Protein 4RS9 (pdb70)

GO terms:
  GO:0005634 nucleus (C, IDA)
  GO:0045893 positive regulation of DNA-templated transcription (P, IDA)
  GO:0010374 stomatal complex development (P, IGI)
  GO:0006355 regulation of DNA-templated transcription (P, TAS)
  GO:0009718 anthocyanin-containing compound biosynthetic process (P, IMP)
  GO:0009753 response to jasmonic acid (P, IMP)
  GO:0106167 extracellular ATP signaling (P, IMP)
  GO:0006952 defense response (P, IMP)
  GO:0005515 protein binding (F, IPI)
  GO:0043425 bHLH transcription factor binding (F, IPI)

Secondary structure (DSSP, 8-state):
----GGGHHHHHHHHHHH-SS---EEEEEEEEEEEETTTTEEEEEEEEEEEEE----HHHHHHHHHHHHHHHH-----HHHHHHHHHTT-EEETTSHHHHHHHHTT-EEEEESHHHHHTS--HHHHHHHHTT--EEEEEEETTEEEEEEESS-----HHHHHHHHHHS---/-HHHHHHHHHHHHHHHHT-

Solvent-accessible surface area: 9968 Å² total; per-residue (Å²): 174,114,60,91,150,119,47,14,39,122,24,0,86,38,0,2,92,66,14,80,44,39,0,7,1,0,0,8,0,68,46,49,105,71,126,52,103,103,90,41,73,91,57,28,43,0,4,1,15,7,7,13,30,66,6,183,126,98,72,69,33,103,96,5,53,146,37,11,139,90,43,62,95,185,159,103,2,53,64,23,18,28,1,3,18,41,0,7,103,41,74,23,74,39,22,91,19,1,0,0,63,0,39,101,80,94,109,66,30,42,24,40,14,41,56,37,1,87,67,35,83,12,160,5,0,25,53,0,52,130,41,39,1,91,0,0,0,0,5,13,10,57,52,0,0,0,0,0,0,0,44,79,94,13,88,94,32,95,99,2,45,115,52,2,86,80,30,9,16,75,173,116,42,62,96,21,80,119,46,4,35,48,92,19,15,115,102,66,145,185

Organism: Arabidopsis thaliana (NCBI:txid3702)

Nearest PDB structures (foldseek):
  5t0q-assembly1_A  TM=1.001E+00  e=3.168E-35  Arabidopsis thaliana
  4yz6-assembly1_A  TM=1.003E+00  e=9.973E-35  Arabidopsis thaliana
  7fdm-assembly1_A  TM=9.293E-01  e=8.514E-31  Arabidopsis thaliana
  7fdm-assembly2_B  TM=9.300E-01  e=3.411E-30  Arabidopsis thaliana
  4rru-assembly1_A  TM=9.321E-01  e=1.275E-28  Arabidopsis thaliana

Sequence (190 aa):
PQFNEDTLQQRLQALIESAGENWTYAIFWQISHDFDSSTGDNTVILGWGDGYYKGENTAEQEHRKRVIRELNSLEEVTDTEWFFLVSMTQSFVNGVGLPGESFLNSRVIWLSGSGALTGSGCERAGQGQIYGLKTMVCIATQNGVVELGSSEVISQSSDLMHKVNNLFNFNSVPQARKASLARFLEKRKE

B-factor: mean 50.08, std 16.25, range [28.5, 108.6]

Radius of gyration: 16.4 Å; Cα contacts (8 Å, |Δi|>4): 330; chains: 2; bounding box: 37×42×47 Å

InterPro domains:
  IPR011598 Myc-type, basic helix-loop-helix (bHLH) domain [PF00010] (415-461)
  IPR011598 Myc-type, basic helix-loop-helix (bHLH) domain [PS50888] (411-460)
  IPR011598 Myc-type, basic helix-loop-helix (bHLH) domain [SM00353] (417-466)
  IPR025610 Transcription factor MYC/MYB N-terminal [PF14215] (52-235)
  IPR036638 Helix-loop-helix DNA-binding domain superfamily [G3DSA:4.10.280.10] (403-489)
  IPR036638 Helix-loop-helix DNA-binding domain superfamily [SSF47459] (414-480)
  IPR045084 Transcription factor AIB/MYC-like [PTHR11514] (22-587)
  IPR054502 Plant bHLH transcription factor, ACT-like domain [PF22754] (513-584)

Foldseek 3Di:
DADDLVCQVVLQCCLQVVDPDNWFKKFWWFWDWDQDPVVRDTWIKTAGSDMGGDHPPPVVQVVVPVVVVVVVVCHGQALVNVLVVVRRGDMGTACAADQNVCANVQDKDKQFALCSLVVVPHVNSVSLVVSQWGIWIWGHAPGGIMIITDSHGDDDDVVSVVSVVVRGHHD/DVVVVVVVVVVVVVVVVVD

Structure (mmCIF, N/CA/C/O backbone):
data_4RS9
#
_entry.id   4RS9
#
_cell.length_a   85.745
_cell.length_b   85.745
_cell.length_c   59.983
_cell.angle_alpha   90.00
_cell.angle_beta   90.00
_cell.angle_gamma   120.00
#
_symmetry.space_group_name_H-M   'P 32 2 1'
#
loop_
_entity.id
_entity.type
_entity.pdbx_description
1 polymer 'Transcription factor MYC3'
2 polymer 'Protein TIFY 7'
3 water water
#
loop_
_atom_site.group_PDB
_atom_site.id
_atom_site.type_symbol
_atom_site.label_atom_id
_atom_site.label_alt_id
_atom_site.label_comp_id
_atom_site.label_asym_id
_atom_site.label_entity_id
_atom_site.label_seq_id
_atom_site.pdbx_PDB_ins_code
_atom_site.Cartn_x
_atom_site.Cartn_y
_atom_site.Cartn_z
_atom_site.occupancy
_atom_site.B_iso_or_equiv
_atom_site.auth_seq_id
_atom_site.auth_comp_id
_atom_site.auth_asym_id
_atom_site.auth_atom_id
_atom_site.pdbx_PDB_model_num
ATOM 1 N N . PRO A 1 2 ? 45.439 6.771 8.914 1.00 81.69 45 PRO A N 1
ATOM 2 C CA . PRO A 1 2 ? 44.204 6.723 9.683 1.00 81.39 45 PRO A CA 1
ATOM 3 C C . PRO A 1 2 ? 43.910 8.021 10.443 1.00 80.14 45 PRO A C 1
ATOM 4 O O . PRO A 1 2 ? 43.614 7.993 11.641 1.00 85.40 45 PRO A O 1
ATOM 8 N N . GLN A 1 3 ? 44.018 9.142 9.735 1.00 74.62 46 GLN A N 1
ATOM 9 C CA . GLN A 1 3 ? 43.495 10.434 10.172 1.00 71.35 46 GLN A CA 1
ATOM 10 C C . GLN A 1 3 ? 43.450 11.336 8.955 1.00 68.42 46 GLN A C 1
ATOM 11 O O . GLN A 1 3 ? 44.431 11.999 8.604 1.00 68.18 46 GLN A O 1
ATOM 17 N N . PHE A 1 4 ? 42.294 11.338 8.311 1.00 62.12 47 PHE A N 1
ATOM 18 C CA . PHE A 1 4 ? 42.131 12.001 7.034 1.00 57.31 47 PHE A CA 1
ATOM 19 C C . PHE A 1 4 ? 41.875 13.482 7.193 1.00 58.84 47 PHE A C 1
ATOM 20 O O . PHE A 1 4 ? 41.250 13.919 8.164 1.00 57.05 47 PHE A O 1
ATOM 28 N N . ASN A 1 5 ? 42.376 14.241 6.223 1.00 57.52 48 ASN A N 1
ATOM 29 C CA . ASN A 1 5 ? 42.173 15.674 6.165 1.00 57.86 48 ASN A CA 1
ATOM 30 C C . ASN A 1 5 ? 41.356 16.018 4.934 1.00 54.00 48 ASN A C 1
ATOM 31 O O . ASN A 1 5 ? 41.054 15.145 4.119 1.00 50.57 48 ASN A O 1
ATOM 36 N N . GLU A 1 6 ? 41.007 17.293 4.806 1.00 53.79 49 GLU A N 1
ATOM 37 C CA . GLU A 1 6 ? 40.228 17.800 3.681 1.00 54.95 49 GLU A CA 1
ATOM 38 C C . GLU A 1 6 ? 40.834 17.451 2.319 1.00 55.57 49 GLU A C 1
ATOM 39 O O . GLU A 1 6 ? 40.110 17.260 1.335 1.00 49.54 49 GLU A O 1
ATOM 45 N N . ASP A 1 7 ? 42.160 17.364 2.261 1.00 54.95 50 ASP A N 1
ATOM 46 C CA . ASP A 1 7 ? 42.806 17.202 0.969 1.00 54.32 50 ASP A CA 1
ATOM 47 C C . ASP 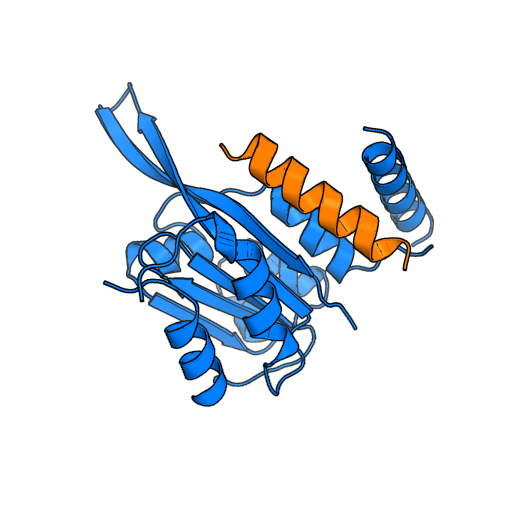A 1 7 ? 42.504 15.890 0.264 1.00 50.64 50 ASP A C 1
ATOM 48 O O . ASP A 1 7 ? 42.638 15.824 -0.942 1.00 50.54 50 ASP A O 1
ATOM 53 N N . THR A 1 8 ? 42.082 14.858 0.991 1.00 47.56 51 THR A N 1
ATOM 54 C CA . THR A 1 8 ? 41.712 13.594 0.338 1.00 46.38 51 THR A CA 1
ATOM 55 C C . THR A 1 8 ? 40.198 13.349 0.286 1.00 45.67 51 THR A C 1
ATOM 56 O O . THR A 1 8 ? 39.753 12.289 -0.171 1.00 41.68 51 THR A O 1
ATOM 60 N N . LEU A 1 9 ? 39.421 14.323 0.754 1.00 44.66 52 LEU A N 1
ATOM 61 C CA . LEU A 1 9 ? 37.968 14.153 0.878 1.00 44.08 52 LEU A CA 1
ATOM 62 C C . LEU A 1 9 ? 37.302 13.763 -0.439 1.00 44.66 52 LEU A C 1
ATOM 63 O O . LEU A 1 9 ? 36.494 12.833 -0.468 1.00 43.99 52 LEU A O 1
ATOM 68 N N . GLN A 1 10 ? 37.645 14.458 -1.524 1.00 42.89 53 GLN A N 1
ATOM 69 C CA . GLN A 1 10 ? 37.061 14.149 -2.833 1.00 43.95 53 GLN A CA 1
ATOM 70 C C . GLN A 1 10 ? 37.414 12.746 -3.310 1.00 44.17 53 GLN A C 1
ATOM 71 O O . GLN A 1 10 ? 36.571 12.038 -3.875 1.00 44.48 53 GLN A O 1
ATOM 77 N N . GLN A 1 11 ? 38.669 12.359 -3.092 1.00 44.38 54 GLN A N 1
ATOM 78 C CA . GLN A 1 11 ? 39.145 11.021 -3.439 1.00 42.63 54 GLN A CA 1
ATOM 79 C C . GLN A 1 11 ? 38.426 9.951 -2.613 1.00 41.36 54 GLN A 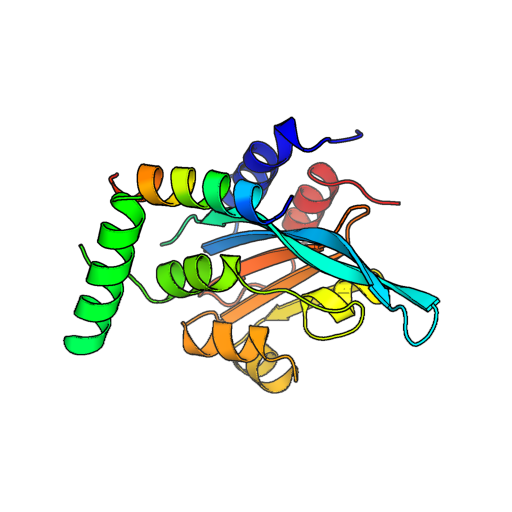C 1
ATOM 80 O O . GLN A 1 11 ? 38.157 8.855 -3.101 1.00 39.47 54 GLN A O 1
ATOM 86 N N . ARG A 1 12 ? 38.135 10.268 -1.356 1.00 39.21 55 ARG A N 1
ATOM 87 C CA . ARG A 1 12 ? 37.500 9.291 -0.469 1.00 41.03 55 ARG A CA 1
ATOM 88 C C . ARG A 1 12 ? 36.022 9.095 -0.824 1.00 40.03 55 ARG A C 1
ATOM 89 O O . ARG A 1 12 ? 35.525 7.974 -0.797 1.00 41.52 55 ARG A O 1
ATOM 97 N N . LEU A 1 13 ? 35.344 10.180 -1.192 1.00 39.48 56 LEU A N 1
ATOM 98 C CA . LEU A 1 13 ? 33.962 10.095 -1.672 1.00 39.07 56 LEU A CA 1
ATOM 99 C C . LEU A 1 13 ? 33.879 9.303 -2.976 1.00 42.10 56 LEU A C 1
ATOM 100 O O . LEU A 1 13 ? 32.988 8.457 -3.143 1.00 40.91 56 LEU A O 1
ATOM 105 N N . GLN A 1 14 ? 34.818 9.562 -3.888 1.00 42.50 57 GLN A N 1
ATOM 106 C CA . GLN A 1 14 ? 34.882 8.811 -5.141 1.00 45.67 57 GLN A CA 1
ATOM 107 C C . GLN A 1 14 ? 35.124 7.322 -4.880 1.00 44.04 57 GLN A C 1
ATOM 108 O O . GLN A 1 14 ? 34.465 6.471 -5.475 1.00 45.85 57 GLN A O 1
ATOM 114 N N . ALA A 1 15 ? 36.074 7.014 -3.998 1.00 42.88 58 ALA A N 1
ATOM 115 C CA . ALA A 1 15 ? 36.371 5.624 -3.660 1.00 41.53 58 ALA A CA 1
ATOM 116 C C . ALA A 1 15 ? 35.138 4.921 -3.100 1.00 43.61 58 ALA A C 1
ATOM 117 O O . ALA A 1 15 ? 34.845 3.784 -3.483 1.00 43.75 58 ALA A O 1
ATOM 119 N N . LEU A 1 16 ? 34.419 5.609 -2.211 1.00 41.39 59 LEU A N 1
ATOM 120 C CA . LEU A 1 16 ? 33.255 5.025 -1.538 1.00 42.77 59 LEU A CA 1
ATOM 121 C C . LEU A 1 16 ? 32.248 4.462 -2.535 1.00 44.16 59 LEU A C 1
ATOM 122 O O . LEU A 1 16 ? 31.830 3.321 -2.407 1.00 47.25 59 LEU A O 1
ATOM 127 N N . ILE A 1 17 ? 31.873 5.234 -3.545 1.00 45.90 60 ILE A N 1
ATOM 128 C CA . ILE A 1 17 ? 30.851 4.727 -4.452 1.00 48.97 60 ILE A CA 1
ATOM 129 C C . ILE A 1 17 ? 31.339 4.159 -5.790 1.00 48.03 60 ILE A C 1
ATOM 130 O O . ILE A 1 17 ? 30.568 3.527 -6.494 1.00 45.90 60 ILE A O 1
ATOM 135 N N . GLU A 1 18 ? 32.590 4.396 -6.162 1.00 50.91 61 GLU A N 1
ATOM 136 C CA . GLU A 1 18 ? 33.111 3.689 -7.333 1.00 55.47 61 GLU A CA 1
ATOM 137 C C . GLU A 1 18 ? 33.395 2.239 -6.958 1.00 57.06 61 GLU A C 1
ATOM 138 O O . GLU A 1 18 ? 33.144 1.325 -7.743 1.00 58.81 61 GLU A O 1
ATOM 144 N N . SER A 1 19 ? 33.889 2.032 -5.741 1.00 57.93 62 SER A N 1
ATOM 145 C CA . SER A 1 19 ? 34.240 0.693 -5.283 1.00 59.71 62 SER A CA 1
ATOM 146 C C . SER A 1 19 ? 33.052 -0.088 -4.716 1.00 61.62 62 SER A C 1
ATOM 147 O O . SER A 1 19 ? 33.114 -1.314 -4.617 1.00 61.09 62 SER A O 1
ATOM 150 N N . ALA A 1 20 ? 31.987 0.616 -4.330 1.00 60.15 63 ALA A N 1
ATOM 151 C CA . ALA A 1 20 ? 30.807 -0.034 -3.726 1.00 60.65 63 ALA A CA 1
ATOM 152 C C . ALA A 1 20 ? 30.167 -1.053 -4.669 1.00 60.27 63 ALA A C 1
ATOM 153 O O . ALA A 1 20 ? 30.092 -0.825 -5.875 1.00 62.94 63 ALA A O 1
ATOM 155 N N . GLY A 1 21 ? 29.704 -2.171 -4.114 1.00 58.19 64 GLY A N 1
ATOM 156 C CA . GLY A 1 21 ? 29.101 -3.239 -4.915 1.00 58.00 64 GLY A CA 1
ATOM 157 C C . GLY A 1 21 ? 27.685 -2.944 -5.385 1.00 57.96 64 GLY A C 1
ATOM 158 O O . GLY A 1 21 ? 27.141 -3.657 -6.231 1.00 59.78 64 GLY A O 1
ATOM 159 N N . GLU A 1 22 ? 27.095 -1.886 -4.840 1.00 52.30 65 GLU A N 1
ATOM 160 C CA . GLU A 1 22 ? 25.704 -1.549 -5.106 1.00 49.33 65 GLU A CA 1
ATOM 161 C C . GLU A 1 22 ? 25.654 -0.292 -5.969 1.00 46.30 65 GLU A C 1
ATOM 162 O O . GLU A 1 22 ? 26.641 0.430 -6.061 1.00 45.88 65 GLU A O 1
ATOM 168 N N . ASN A 1 23 ? 24.514 -0.033 -6.603 1.00 43.13 66 ASN A N 1
ATOM 169 C CA . ASN A 1 23 ? 24.383 1.120 -7.488 1.00 42.97 66 ASN A CA 1
ATOM 170 C C . ASN A 1 23 ? 23.996 2.419 -6.763 1.00 41.60 66 ASN A C 1
ATOM 171 O O . ASN A 1 23 ? 22.845 2.848 -6.810 1.00 39.71 66 ASN A O 1
ATOM 176 N N . TRP A 1 24 ? 24.965 3.048 -6.107 1.00 40.23 67 TRP A N 1
ATOM 177 C CA . TRP A 1 24 ? 24.725 4.330 -5.451 1.00 38.98 67 TRP A CA 1
ATOM 178 C C . TRP A 1 24 ? 24.825 5.469 -6.464 1.00 39.98 67 TRP A C 1
ATOM 179 O O . TRP A 1 24 ? 25.722 5.494 -7.301 1.00 40.96 67 TRP A O 1
ATOM 190 N N . THR A 1 25 ? 23.906 6.419 -6.375 1.00 40.08 68 THR A N 1
ATOM 191 C CA . THR A 1 25 ? 23.858 7.520 -7.328 1.00 41.59 68 THR A CA 1
ATOM 192 C C . THR A 1 25 ? 24.868 8.616 -7.013 1.00 40.76 68 THR A C 1
ATOM 193 O O . THR A 1 25 ? 25.494 9.175 -7.916 1.00 42.04 68 THR A O 1
ATOM 197 N N . TYR A 1 26 ? 25.016 8.936 -5.732 1.00 38.85 69 TYR A N 1
ATOM 198 C CA . TYR A 1 26 ? 25.913 10.010 -5.299 1.00 37.06 69 TYR A CA 1
ATOM 199 C C . TYR A 1 26 ? 26.321 9.787 -3.851 1.00 36.43 69 TYR A C 1
ATOM 200 O O . TYR A 1 26 ? 25.697 9.010 -3.129 1.00 34.23 69 TYR A O 1
ATOM 209 N N . ALA A 1 27 ? 27.364 10.490 -3.430 1.00 36.79 70 ALA A N 1
ATOM 210 C CA . ALA A 1 27 ? 27.712 10.601 -2.027 1.00 35.12 70 ALA A CA 1
ATOM 211 C C . ALA A 1 27 ? 27.912 12.076 -1.683 1.00 36.46 70 ALA A C 1
ATOM 212 O O . ALA A 1 27 ? 28.452 12.837 -2.485 1.00 38.27 70 ALA A O 1
ATOM 214 N N . ILE A 1 28 ? 27.483 12.481 -0.494 1.00 35.79 71 ILE A N 1
ATOM 215 C CA . ILE A 1 28 ? 27.707 13.852 -0.024 1.00 34.60 71 ILE A CA 1
ATOM 216 C C . ILE A 1 28 ? 28.386 13.820 1.344 1.00 35.33 71 ILE A C 1
ATOM 217 O O . ILE A 1 28 ? 28.091 12.957 2.172 1.00 35.40 71 ILE A O 1
ATOM 222 N N . PHE A 1 29 ? 29.314 14.742 1.580 1.00 35.51 72 PHE A N 1
ATOM 223 C CA . PHE A 1 29 ? 29.811 14.954 2.931 1.00 35.70 72 PHE A CA 1
ATOM 224 C C . PHE A 1 29 ? 29.342 16.303 3.456 1.00 36.26 72 PHE A C 1
ATOM 225 O O . PHE A 1 29 ? 29.672 17.343 2.887 1.00 36.90 72 PHE A O 1
ATOM 233 N N . TRP A 1 30 ? 28.557 16.269 4.531 1.00 36.05 73 TRP A N 1
ATOM 234 C CA . TRP A 1 30 ? 28.123 17.470 5.236 1.00 35.33 73 TRP A CA 1
ATOM 235 C C . TRP A 1 30 ? 29.150 17.825 6.307 1.00 35.90 73 TRP A C 1
ATOM 236 O O . TRP A 1 30 ? 29.398 17.025 7.197 1.00 34.34 73 TRP A O 1
ATOM 247 N N . GLN A 1 31 ? 29.758 19.012 6.215 1.00 38.33 74 GLN A N 1
ATOM 248 C CA . GLN A 1 31 ? 30.795 19.426 7.175 1.00 42.28 74 GLN A CA 1
ATOM 249 C C . GLN A 1 31 ? 30.211 20.262 8.315 1.00 40.94 74 GLN A C 1
ATOM 250 O O . GLN A 1 31 ? 29.266 21.014 8.112 1.00 39.26 74 GLN A O 1
ATOM 256 N N . ILE A 1 32 ? 30.773 20.127 9.510 1.00 44.94 75 ILE A N 1
ATOM 257 C CA . ILE A 1 32 ? 30.312 20.912 10.650 1.00 48.74 75 ILE A CA 1
ATOM 258 C C . ILE A 1 32 ? 30.854 22.328 10.589 1.00 48.51 75 ILE A C 1
ATOM 259 O O . ILE A 1 32 ? 32.018 22.552 10.272 1.00 51.08 75 ILE A O 1
ATOM 264 N N . SER A 1 33 ? 29.973 23.277 10.850 1.00 47.88 76 SER A N 1
ATOM 265 C CA . SER A 1 33 ? 30.342 24.666 11.005 1.00 50.18 76 SER A CA 1
ATOM 266 C C . SER A 1 33 ? 29.677 25.092 12.298 1.00 49.03 76 SER A C 1
ATOM 267 O O . SER A 1 33 ? 28.986 24.291 12.931 1.00 47.20 76 SER A O 1
ATOM 270 N N . HIS A 1 34 ? 29.894 26.333 12.717 1.00 51.08 77 HIS A N 1
ATOM 271 C CA . HIS A 1 34 ? 29.244 26.821 13.926 1.00 50.70 77 HIS A CA 1
ATOM 272 C C . HIS A 1 34 ? 28.540 28.139 13.664 1.00 54.10 77 HIS A C 1
ATOM 273 O O . HIS A 1 34 ? 28.934 28.907 12.782 1.00 55.72 77 HIS A O 1
ATOM 280 N N . ASP A 1 35 ? 27.476 28.376 14.419 1.00 54.19 78 ASP A N 1
ATOM 281 C CA . ASP A 1 35 ? 26.757 29.631 14.356 1.00 57.43 78 ASP A CA 1
ATOM 282 C C . ASP A 1 35 ? 26.499 30.095 15.771 1.00 56.17 78 ASP A C 1
ATOM 283 O O . ASP A 1 35 ? 25.593 29.598 16.440 1.00 54.53 78 ASP A O 1
ATOM 288 N N . PHE A 1 36 ? 27.311 31.042 16.223 1.00 55.08 79 PHE A N 1
ATOM 289 C CA . PHE A 1 36 ? 27.135 31.626 17.543 1.00 53.05 79 PHE A CA 1
ATOM 290 C C . PHE A 1 36 ? 25.897 32.509 17.560 1.00 53.62 79 PHE A C 1
ATOM 291 O O . PHE A 1 36 ? 25.715 33.344 16.671 1.00 50.68 79 PHE A O 1
ATOM 299 N N . ASP A 1 37 ? 25.059 32.325 18.577 1.00 55.99 80 ASP A N 1
ATOM 300 C CA . ASP A 1 37 ? 23.855 33.142 18.740 1.00 62.62 80 ASP A CA 1
ATOM 301 C C . ASP A 1 37 ? 24.012 34.192 19.847 1.00 62.27 80 ASP A C 1
ATOM 302 O O . ASP A 1 37 ? 23.945 33.869 21.032 1.00 62.57 80 ASP A O 1
ATOM 307 N N . SER A 1 38 ? 24.186 35.449 19.443 1.00 64.37 81 SER A N 1
ATOM 308 C CA . SER A 1 38 ? 24.340 36.569 20.379 1.00 67.05 81 SER A CA 1
ATOM 309 C C . SER A 1 38 ? 23.227 36.635 21.422 1.00 68.42 81 SER A C 1
ATOM 310 O O . SER A 1 38 ? 23.477 36.935 22.592 1.00 69.30 81 SER A O 1
ATOM 313 N N . SER A 1 39 ? 22.005 36.337 20.991 1.00 71.31 82 SER A N 1
ATOM 314 C CA . SER A 1 39 ? 20.819 36.486 21.830 1.00 74.94 82 SER A CA 1
ATOM 315 C C . SER A 1 39 ? 20.800 35.548 23.036 1.00 74.38 82 SER A C 1
ATOM 316 O O . SER A 1 39 ? 20.206 35.872 24.065 1.00 78.26 82 SER A O 1
ATOM 319 N N . THR A 1 40 ? 21.439 34.390 22.908 1.00 71.64 83 THR A N 1
ATOM 320 C CA . THR A 1 40 ? 21.438 33.401 23.983 1.00 68.62 83 THR A CA 1
ATOM 321 C C . THR A 1 40 ? 22.853 33.023 24.403 1.00 68.50 83 THR A C 1
ATOM 322 O O . THR A 1 40 ? 23.055 32.421 25.461 1.00 69.62 83 THR A O 1
ATOM 326 N N . GLY A 1 41 ? 23.823 33.371 23.560 1.00 66.43 84 GLY A N 1
ATOM 327 C CA . GLY A 1 41 ? 25.220 33.010 23.778 1.00 64.45 84 GLY A CA 1
ATOM 328 C C . GLY A 1 41 ? 25.553 31.550 23.508 1.00 63.69 84 GLY A C 1
ATOM 329 O O . GLY A 1 41 ? 26.493 31.012 24.090 1.00 60.70 84 GLY A O 1
ATOM 330 N N . ASP A 1 42 ? 24.798 30.901 22.625 1.00 62.74 85 ASP A N 1
ATOM 331 C CA . ASP A 1 42 ? 25.048 29.489 22.325 1.00 60.42 85 ASP A CA 1
ATOM 332 C C . ASP A 1 42 ? 25.808 29.305 21.015 1.00 55.42 85 ASP A C 1
ATOM 333 O O . ASP A 1 42 ? 25.600 30.059 20.067 1.00 52.28 85 ASP A O 1
ATOM 338 N N . ASN A 1 43 ? 26.680 28.296 20.977 1.00 50.95 86 ASN A N 1
ATOM 339 C CA . ASN A 1 43 ? 27.510 28.006 19.808 1.00 50.19 86 ASN A CA 1
ATOM 340 C C . ASN A 1 43 ? 27.029 26.770 19.041 1.00 49.66 86 ASN A C 1
ATOM 341 O O . ASN A 1 43 ? 27.660 25.716 19.081 1.00 49.17 86 ASN A O 1
ATOM 346 N N . THR A 1 44 ? 25.934 26.916 18.312 1.00 49.65 87 THR A N 1
ATOM 347 C CA . THR A 1 44 ? 25.262 25.752 17.744 1.00 49.29 87 THR A CA 1
ATOM 348 C C . THR A 1 44 ? 25.978 25.187 16.519 1.00 46.17 87 THR A C 1
ATOM 349 O O . THR A 1 44 ? 26.453 25.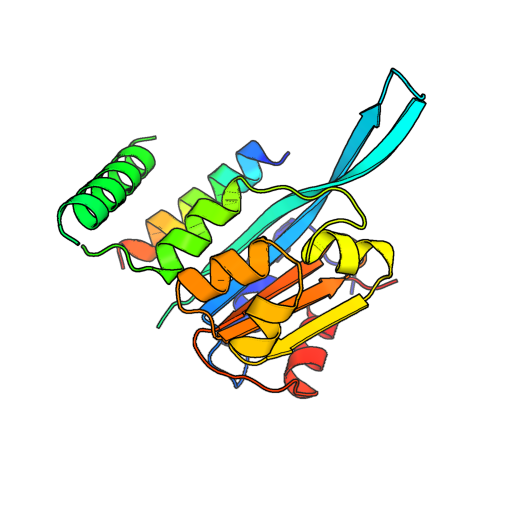933 15.659 1.00 44.33 87 THR A O 1
ATOM 353 N N . VAL A 1 45 ? 26.071 23.862 16.463 1.00 45.25 88 VAL A N 1
ATOM 354 C CA . VAL A 1 45 ? 26.617 23.178 15.298 1.00 42.21 88 VAL A CA 1
ATOM 355 C C . VAL A 1 45 ? 25.640 23.277 14.132 1.00 41.61 88 VAL A C 1
ATOM 356 O O . VAL A 1 45 ? 24.440 23.028 14.292 1.00 41.29 88 VAL A O 1
ATOM 360 N N . ILE A 1 46 ? 26.163 23.662 12.969 1.00 39.81 89 ILE A N 1
ATOM 361 C CA . ILE A 1 46 ? 25.396 23.712 11.728 1.00 41.46 89 ILE A CA 1
ATOM 362 C C . ILE A 1 46 ? 26.140 22.895 10.674 1.00 42.98 89 ILE A C 1
ATOM 363 O O . ILE A 1 46 ? 27.342 23.088 10.468 1.00 43.71 89 ILE A O 1
ATOM 368 N N . LEU A 1 47 ? 25.434 21.973 10.021 1.00 39.93 90 LEU A N 1
ATOM 369 C CA . LEU A 1 47 ? 26.028 21.172 8.953 1.00 39.49 90 LEU A CA 1
ATOM 370 C C . LEU A 1 47 ? 25.785 21.852 7.628 1.00 38.71 90 LEU A C 1
ATOM 371 O O . LEU A 1 47 ? 24.668 22.282 7.350 1.00 40.30 90 LEU A O 1
ATOM 376 N N . GLY A 1 48 ? 26.835 21.967 6.818 1.00 38.17 91 GLY A N 1
ATOM 377 C CA . GLY A 1 48 ? 26.731 22.574 5.497 1.00 37.13 91 GLY A CA 1
ATOM 378 C C . GLY A 1 48 ? 27.520 21.762 4.491 1.00 38.46 91 GLY A C 1
ATOM 379 O O . GLY A 1 48 ? 28.254 20.839 4.863 1.00 38.00 91 GLY A O 1
ATOM 380 N N . TRP A 1 49 ? 27.370 22.104 3.217 1.00 38.75 92 TRP A N 1
ATOM 381 C CA . TRP A 1 49 ? 28.051 21.398 2.139 1.00 41.74 92 TRP A CA 1
ATOM 382 C C . TRP A 1 49 ? 29.565 21.345 2.352 1.00 45.19 92 TRP A C 1
ATOM 383 O O . TRP A 1 49 ? 30.219 22.384 2.466 1.00 44.74 92 TRP A O 1
ATOM 394 N N . GLY A 1 50 ? 30.102 20.127 2.405 1.00 45.13 93 GLY A N 1
ATOM 395 C CA . GLY A 1 50 ? 31.547 19.906 2.506 1.00 44.86 93 GLY A CA 1
ATOM 396 C C . GLY A 1 50 ? 32.112 19.558 1.144 1.00 45.23 93 GLY A C 1
ATOM 397 O O . GLY A 1 50 ? 32.966 20.273 0.611 1.00 44.41 93 GLY A O 1
ATOM 398 N N . ASP A 1 51 ? 31.629 18.454 0.581 1.00 41.47 94 ASP A N 1
ATOM 399 C CA . ASP A 1 51 ? 31.971 18.042 -0.782 1.00 43.24 94 ASP A CA 1
ATOM 400 C C . ASP A 1 51 ? 30.952 16.999 -1.237 1.00 41.60 94 ASP A C 1
ATOM 401 O O . ASP A 1 51 ? 30.098 16.576 -0.454 1.00 40.54 94 ASP A O 1
ATOM 406 N N . GLY A 1 52 ? 31.031 16.591 -2.498 1.00 39.59 95 GLY A N 1
ATOM 407 C CA . GLY A 1 52 ? 30.115 15.608 -3.034 1.00 38.21 95 GLY A CA 1
ATOM 408 C C . GLY A 1 52 ? 30.707 14.913 -4.238 1.00 41.57 95 GLY A C 1
ATOM 409 O O . GLY A 1 52 ? 31.646 15.412 -4.866 1.00 40.55 95 GLY A O 1
ATOM 410 N N . TYR A 1 53 ? 30.167 13.748 -4.554 1.00 39.68 96 TYR A N 1
ATOM 411 C CA . TYR A 1 53 ? 30.569 13.039 -5.754 1.00 41.71 96 TYR A CA 1
ATOM 412 C C . TYR A 1 53 ? 29.345 12.43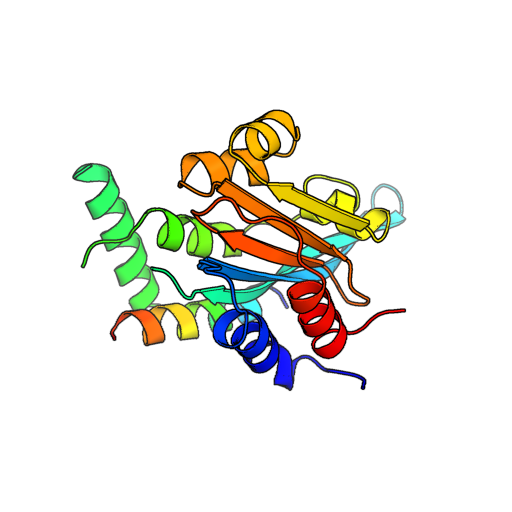3 -6.405 1.00 40.65 96 TYR A C 1
ATOM 413 O O . TYR A 1 53 ? 28.694 11.559 -5.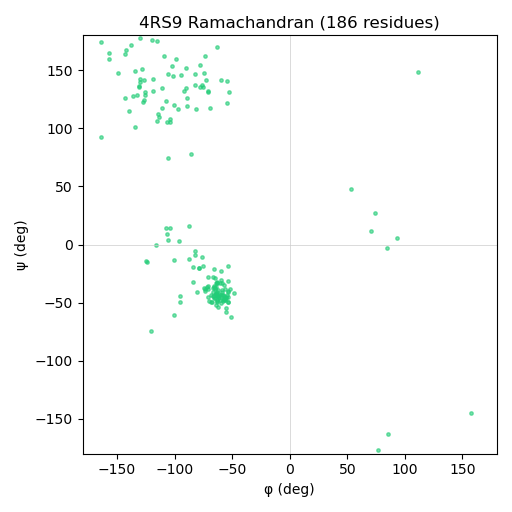829 1.00 41.13 96 TYR A O 1
ATOM 422 N N . TYR A 1 54 ? 29.021 12.910 -7.600 1.00 41.85 97 TYR A N 1
ATOM 423 C CA . TYR A 1 54 ? 27.839 12.444 -8.304 1.00 41.09 97 TYR A CA 1
ATOM 424 C C . TYR A 1 54 ? 28.233 11.426 -9.368 1.00 45.27 97 TYR A C 1
ATOM 425 O O . TYR A 1 54 ? 29.012 11.741 -10.275 1.00 46.01 97 TYR A O 1
ATOM 434 N N . LYS A 1 55 ? 27.706 10.208 -9.243 1.00 45.52 98 LYS A N 1
ATOM 435 C CA . LYS A 1 55 ? 28.016 9.117 -10.172 1.00 49.76 98 LYS A CA 1
ATOM 436 C C . LYS A 1 55 ? 26.963 9.023 -11.271 1.00 53.09 98 LYS A C 1
ATOM 437 O O . LYS A 1 55 ? 27.299 8.952 -12.451 1.00 54.85 98 LYS A O 1
ATOM 443 N N . GLY A 1 56 ? 25.692 9.019 -10.873 1.00 54.83 99 GLY A N 1
ATOM 444 C CA . GLY A 1 56 ? 24.576 8.968 -11.814 1.00 58.62 99 GLY A CA 1
ATOM 445 C C . GLY A 1 56 ? 24.229 7.555 -12.232 1.00 64.27 99 GLY A C 1
ATOM 446 O O . GLY A 1 56 ? 24.624 6.588 -11.577 1.00 64.92 99 GLY A O 1
ATOM 447 N N . GLU A 1 57 ? 23.482 7.442 -13.325 1.00 70.92 100 GLU A N 1
ATOM 448 C CA . GLU A 1 57 ? 23.085 6.148 -13.876 1.00 78.73 100 GLU A CA 1
ATOM 449 C C . GLU A 1 57 ? 23.589 5.991 -15.307 1.00 80.69 100 GLU A C 1
ATOM 450 O O . GLU A 1 57 ? 23.905 4.885 -15.747 1.00 85.65 100 GLU A O 1
ATOM 456 N N . ASN A 1 68 ? 9.346 18.263 -17.800 1.00 77.52 111 ASN A N 1
ATOM 457 C CA . ASN A 1 68 ? 8.631 19.003 -18.838 1.00 74.01 111 ASN A CA 1
ATOM 458 C C . ASN A 1 68 ? 9.535 19.999 -19.561 1.00 71.44 111 ASN A C 1
ATOM 459 O O . ASN A 1 68 ? 10.662 20.250 -19.127 1.00 70.12 111 ASN A O 1
ATOM 464 N N . THR A 1 69 ? 9.029 20.571 -20.652 1.00 68.28 112 THR A N 1
ATOM 465 C CA . THR A 1 69 ? 9.782 21.544 -21.436 1.00 67.21 112 THR A CA 1
ATOM 466 C C . THR A 1 69 ? 10.261 22.720 -20.590 1.00 62.10 112 THR A C 1
ATOM 467 O O . THR A 1 69 ? 11.460 22.978 -20.520 1.00 62.09 112 THR A O 1
ATOM 471 N N . ALA A 1 70 ? 9.324 23.419 -19.949 1.00 57.82 113 ALA A N 1
ATOM 472 C CA . ALA A 1 70 ? 9.647 24.580 -19.112 1.00 54.02 113 ALA A CA 1
ATOM 473 C C . ALA A 1 70 ? 10.644 24.243 -18.003 1.00 51.20 113 ALA A C 1
ATOM 474 O O . ALA A 1 70 ? 11.508 25.048 -17.667 1.00 49.16 113 ALA A O 1
ATOM 476 N N . GLU A 1 71 ? 10.509 23.059 -17.422 1.00 51.49 114 GLU A N 1
ATOM 477 C CA . GLU A 1 71 ? 11.431 22.643 -16.376 1.00 50.96 114 GLU A CA 1
ATOM 478 C C . GLU A 1 71 ? 12.831 22.421 -16.937 1.00 50.52 114 GLU A C 1
ATOM 479 O O . GLU A 1 71 ? 13.804 22.940 -16.396 1.00 48.04 114 GLU A O 1
ATOM 485 N N . GLN A 1 72 ? 12.919 21.657 -18.024 1.00 54.45 115 GLN A N 1
ATOM 486 C CA . GLN A 1 72 ? 14.201 21.386 -18.677 1.00 56.08 115 GLN A CA 1
ATOM 487 C C . GLN A 1 72 ? 14.901 22.657 -19.113 1.00 58.07 115 GLN A C 1
ATOM 488 O O . GLN A 1 72 ? 16.106 22.802 -18.911 1.00 62.18 115 GLN A O 1
ATOM 494 N N . GLU A 1 73 ? 14.144 23.585 -19.693 1.00 59.25 116 GLU A N 1
ATOM 495 C CA . GLU A 1 73 ? 14.703 24.872 -20.088 1.00 59.01 116 GLU A CA 1
ATOM 496 C C . GLU A 1 73 ? 15.146 25.658 -18.871 1.00 58.80 116 GLU A C 1
ATOM 497 O O . GLU A 1 73 ? 16.172 26.333 -18.911 1.00 59.30 116 GLU A O 1
ATOM 503 N N . HIS A 1 74 ? 14.378 25.583 -17.787 1.00 55.31 117 HIS A N 1
ATOM 504 C CA . HIS A 1 74 ? 14.786 26.259 -16.563 1.00 54.91 117 HIS A CA 1
ATOM 505 C C . HIS A 1 74 ? 16.086 25.661 -16.026 1.00 53.12 117 HIS A C 1
ATOM 506 O O . HIS A 1 74 ? 16.965 26.391 -15.576 1.00 53.85 117 HIS A O 1
ATOM 513 N N . ARG A 1 75 ? 16.189 24.334 -16.079 1.00 53.32 118 ARG A N 1
ATOM 514 C CA . ARG A 1 75 ? 17.368 23.618 -15.578 1.00 53.97 118 ARG A CA 1
ATOM 515 C C . ARG A 1 75 ? 18.572 23.868 -16.486 1.00 55.12 118 ARG A C 1
ATOM 516 O O . ARG A 1 75 ? 19.654 24.203 -16.009 1.00 52.28 118 ARG A O 1
ATOM 524 N N . LYS A 1 76 ? 18.367 23.710 -17.791 1.00 58.81 119 LYS A N 1
ATOM 525 C CA . LYS A 1 76 ? 19.414 23.983 -18.780 1.00 62.74 119 LYS A CA 1
ATOM 526 C C . LYS A 1 76 ? 19.924 25.415 -18.682 1.00 64.73 119 LYS A C 1
ATOM 527 O O . LYS A 1 76 ? 21.110 25.661 -18.880 1.00 71.28 119 LYS A O 1
ATOM 533 N N . ARG A 1 77 ? 19.032 26.350 -18.361 1.00 69.70 120 ARG A N 1
ATOM 534 C CA . ARG A 1 77 ? 19.409 27.761 -18.221 1.00 72.67 120 ARG A CA 1
ATOM 535 C C . ARG A 1 77 ? 20.247 28.023 -16.972 1.00 72.90 120 ARG A C 1
ATOM 536 O O . ARG A 1 77 ? 21.146 28.863 -16.996 1.00 75.93 120 ARG A O 1
ATOM 544 N N . VAL A 1 78 ? 19.946 27.314 -15.886 1.00 71.02 121 VAL A N 1
ATOM 545 C CA . VAL A 1 78 ? 20.716 27.455 -14.647 1.00 67.67 121 VAL A CA 1
ATOM 546 C C . VAL A 1 78 ? 22.108 26.841 -14.815 1.00 66.99 121 VAL A C 1
ATOM 547 O O . VAL A 1 78 ? 23.098 27.385 -14.320 1.00 67.32 121 VAL A O 1
ATOM 551 N N . ILE A 1 79 ? 22.172 25.720 -15.529 1.00 66.90 122 ILE A N 1
ATOM 552 C CA . ILE A 1 79 ? 23.428 25.004 -15.738 1.00 69.94 122 ILE A CA 1
ATOM 553 C C . ILE A 1 79 ? 24.427 25.836 -16.535 1.00 74.36 122 ILE A C 1
ATOM 554 O O . ILE A 1 79 ? 25.565 26.008 -16.102 1.00 77.01 122 ILE A O 1
ATOM 559 N N . ARG A 1 80 ? 24.010 26.357 -17.687 1.00 76.35 123 ARG A N 1
ATOM 560 C CA . ARG A 1 80 ? 24.939 27.128 -18.512 1.00 80.08 123 ARG A CA 1
ATOM 561 C C . ARG A 1 80 ? 25.256 28.466 -17.858 1.00 79.10 123 ARG A C 1
ATOM 562 O O . ARG A 1 80 ? 26.341 29.008 -18.053 1.00 82.29 123 ARG A O 1
ATOM 570 N N . GLU A 1 81 ? 24.314 28.981 -17.072 1.00 79.45 124 GLU A N 1
ATOM 571 C CA . GLU A 1 81 ? 24.549 30.190 -16.291 1.00 81.02 124 GLU A CA 1
ATOM 572 C C . GLU A 1 81 ? 25.611 29.932 -15.228 1.00 83.56 124 GLU A C 1
ATOM 573 O O . GLU A 1 81 ? 26.420 30.812 -14.925 1.00 84.49 124 GLU A O 1
ATOM 579 N N . LEU A 1 82 ? 25.600 28.725 -14.663 1.00 81.73 125 LEU A N 1
ATOM 580 C CA . LEU A 1 82 ? 26.629 28.317 -13.713 1.00 82.35 125 LEU A CA 1
ATOM 581 C C . LEU A 1 82 ? 27.954 28.103 -14.432 1.00 82.67 125 LEU A C 1
ATOM 582 O O . LEU A 1 82 ? 28.997 28.567 -13.966 1.00 83.24 125 LEU A O 1
ATOM 587 N N . ASN A 1 83 ? 27.895 27.407 -15.570 1.00 84.35 126 ASN A N 1
ATOM 588 C CA . ASN A 1 83 ? 29.051 27.202 -16.445 1.00 87.37 126 ASN A CA 1
ATOM 589 C C . ASN A 1 83 ? 29.771 28.514 -16.718 1.00 91.44 126 ASN A C 1
ATOM 590 O O . ASN A 1 83 ? 31.003 28.572 -16.703 1.00 93.74 126 ASN A O 1
ATOM 595 N N . SER A 1 84 ? 28.979 29.560 -16.955 1.00 93.39 127 SER A N 1
ATOM 596 C CA . SER A 1 84 ? 29.455 30.940 -17.091 1.00 93.46 127 SER A CA 1
ATOM 597 C C . SER A 1 84 ? 30.364 31.417 -15.958 1.00 93.68 127 SER A C 1
ATOM 598 O O . SER A 1 84 ? 31.517 31.787 -16.190 1.00 93.34 127 SER A O 1
ATOM 601 N N . LEU A 1 85 ? 29.815 31.450 -14.747 1.00 92.96 128 LEU A N 1
ATOM 602 C CA . LEU A 1 85 ? 30.556 31.882 -13.574 1.00 93.23 128 LEU A CA 1
ATOM 603 C C . LEU A 1 85 ? 31.294 30.708 -12.940 1.00 93.48 128 LEU A C 1
ATOM 604 O O . LEU A 1 85 ? 31.971 29.947 -13.628 1.00 91.96 128 LEU A O 1
ATOM 609 N N . GLU A 1 99 ? 22.387 16.741 -22.921 1.00 73.55 142 GLU A N 1
ATOM 610 C CA . GLU A 1 99 ? 21.787 18.052 -22.810 1.00 71.34 142 GLU A CA 1
ATOM 611 C C . GLU A 1 99 ? 20.786 18.074 -21.659 1.00 68.96 142 GLU A C 1
ATOM 612 O O . GLU A 1 99 ? 20.766 18.998 -20.889 1.00 64.97 142 GLU A O 1
ATOM 618 N N . GLU A 1 100 ? 19.959 17.049 -21.559 1.00 66.11 143 GLU A N 1
ATOM 619 C CA . GLU A 1 100 ? 19.020 16.952 -20.447 1.00 67.83 143 GLU A CA 1
ATOM 620 C C . GLU A 1 100 ? 19.688 17.051 -19.071 1.00 62.40 143 GLU A C 1
ATOM 621 O O . GLU A 1 100 ? 20.781 16.528 -18.860 1.00 61.77 143 GLU A O 1
ATOM 627 N N . VAL A 1 101 ? 19.018 17.741 -18.152 1.00 59.13 144 VAL A N 1
ATOM 628 C CA . VAL A 1 101 ? 19.403 17.748 -16.745 1.00 53.61 144 VAL A CA 1
ATOM 629 C C . VAL A 1 101 ? 18.437 16.847 -15.986 1.00 51.61 144 VAL A C 1
ATOM 630 O O . VAL A 1 101 ? 17.269 17.191 -15.798 1.00 54.21 144 VAL A O 1
ATOM 634 N N . THR A 1 102 ? 18.929 15.692 -15.559 1.00 48.53 145 THR A N 1
ATOM 635 C CA . THR A 1 102 ? 18.079 14.680 -14.937 1.00 46.84 145 THR A CA 1
ATOM 636 C C . THR A 1 102 ? 17.666 15.066 -13.517 1.00 44.11 145 THR A C 1
ATOM 637 O O . THR A 1 102 ? 18.286 15.926 -12.886 1.00 43.34 145 THR A O 1
ATOM 641 N N . ASP A 1 103 ? 16.620 14.414 -13.022 1.00 43.32 146 ASP A N 1
ATOM 642 C CA . ASP A 1 103 ? 16.132 14.644 -11.666 1.00 43.26 146 ASP A CA 1
ATOM 643 C C . ASP A 1 103 ? 17.218 14.491 -10.591 1.00 42.57 146 ASP A C 1
ATOM 644 O O . ASP A 1 103 ? 17.338 15.342 -9.709 1.00 40.20 146 ASP A O 1
ATOM 649 N N . THR A 1 104 ? 18.024 13.434 -10.673 1.00 41.53 147 THR A N 1
ATOM 650 C CA . THR A 1 104 ? 19.038 13.207 -9.631 1.00 42.74 147 THR A CA 1
ATOM 651 C C . THR A 1 104 ? 20.187 14.207 -9.713 1.00 42.59 147 THR A C 1
ATOM 652 O O . THR A 1 104 ? 20.715 14.633 -8.679 1.00 41.65 147 THR A O 1
ATOM 656 N N . GLU A 1 105 ? 20.570 14.586 -10.936 1.00 42.64 148 GLU A N 1
ATOM 657 C CA . GLU A 1 105 ? 21.551 15.656 -11.130 1.00 41.92 148 GLU A CA 1
ATOM 658 C C . GLU A 1 105 ? 21.085 16.945 -10.471 1.00 40.85 148 GLU A C 1
ATOM 659 O O . GLU A 1 105 ? 21.851 17.615 -9.771 1.00 40.36 148 GLU A O 1
ATOM 665 N N . TRP A 1 106 ? 19.827 17.298 -10.729 1.00 42.20 149 TRP A N 1
ATOM 666 C CA . TRP A 1 106 ? 19.232 18.499 -10.161 1.00 42.59 149 TRP A CA 1
ATOM 667 C C . TRP A 1 106 ? 19.208 18.438 -8.634 1.00 39.16 149 TRP A C 1
ATOM 668 O O . TRP A 1 106 ? 19.574 19.408 -7.964 1.00 39.59 149 TRP A O 1
ATOM 679 N N . PHE A 1 107 ? 18.805 17.291 -8.086 1.00 38.78 150 PHE A N 1
ATOM 680 C CA . PHE A 1 107 ? 18.786 17.109 -6.630 1.00 37.24 150 PHE A CA 1
ATOM 681 C C . PHE A 1 107 ? 20.171 17.334 -6.041 1.00 36.37 150 PHE A C 1
ATOM 682 O O . PHE A 1 107 ? 20.319 18.054 -5.049 1.00 35.91 150 PHE A O 1
ATOM 690 N N . PHE A 1 108 ? 21.176 16.718 -6.664 1.00 36.45 151 PHE A N 1
ATOM 691 C CA . PHE A 1 108 ? 22.579 16.887 -6.267 1.00 38.27 151 PHE A CA 1
ATOM 692 C C . PHE A 1 108 ? 22.994 18.368 -6.273 1.00 39.06 151 PHE A C 1
ATOM 693 O O . PHE A 1 108 ? 23.579 18.859 -5.304 1.00 38.44 151 PHE A O 1
ATOM 701 N N . LEU A 1 109 ? 22.667 19.080 -7.353 1.00 41.67 152 LEU A N 1
ATOM 702 C CA . LEU A 1 109 ? 23.026 20.500 -7.478 1.00 42.41 152 LEU A CA 1
ATOM 703 C C . LEU A 1 109 ? 22.358 21.367 -6.405 1.00 40.78 152 LEU A C 1
ATOM 704 O O . LEU A 1 109 ? 23.010 22.170 -5.730 1.00 40.83 152 LEU A O 1
ATOM 709 N N . VAL A 1 110 ? 21.049 21.173 -6.269 1.00 39.40 153 VAL A N 1
ATOM 710 C CA . VAL A 1 110 ? 20.190 21.857 -5.310 1.00 40.03 153 VAL A CA 1
ATOM 711 C C . VAL A 1 110 ? 20.653 21.623 -3.864 1.00 38.58 153 VAL A C 1
ATOM 712 O O . VAL A 1 110 ? 20.551 22.507 -3.004 1.00 38.34 153 VAL A O 1
ATOM 716 N N . SER A 1 111 ? 21.200 20.440 -3.615 1.00 37.73 154 SER A N 1
ATOM 717 C CA . SER A 1 111 ? 21.732 20.094 -2.301 1.00 37.59 154 SER A CA 1
ATOM 718 C C . SER A 1 111 ? 22.845 21.031 -1.846 1.00 38.32 154 SER A C 1
ATOM 719 O O . SER A 1 111 ? 23.008 21.269 -0.655 1.00 36.78 154 SER A O 1
ATOM 722 N N . MET A 1 112 ? 23.610 21.572 -2.789 1.00 40.44 155 MET A N 1
ATOM 723 C CA . MET A 1 112 ? 24.806 22.343 -2.425 1.00 42.84 155 MET A CA 1
ATOM 724 C C . MET A 1 112 ? 24.535 23.554 -1.547 1.00 41.28 155 MET A C 1
ATOM 725 O O . MET A 1 112 ? 25.421 24.008 -0.827 1.00 43.31 155 MET A O 1
ATOM 730 N N . THR A 1 113 ? 23.315 24.068 -1.577 1.00 41.54 156 THR A N 1
ATOM 731 C CA . THR A 1 113 ? 23.021 25.260 -0.791 1.00 43.18 156 THR A CA 1
ATOM 732 C C . THR A 1 113 ? 22.151 24.979 0.422 1.00 43.97 156 THR A C 1
ATOM 733 O O . THR A 1 113 ? 21.626 25.909 1.039 1.00 43.80 156 THR A O 1
ATOM 737 N N . GLN A 1 114 ? 22.015 23.702 0.776 1.00 40.37 157 GLN A N 1
ATOM 738 C CA . GLN A 1 114 ? 21.251 23.338 1.972 1.00 40.06 157 GLN A CA 1
ATOM 739 C C . GLN A 1 114 ? 22.158 23.303 3.196 1.00 39.28 157 GLN A C 1
ATOM 740 O O . GLN A 1 114 ? 23.364 23.071 3.082 1.00 38.49 157 GLN A O 1
ATOM 746 N N . SER A 1 115 ? 21.572 23.568 4.359 1.00 37.80 158 SER A N 1
ATOM 747 C CA . SER A 1 115 ? 22.266 23.448 5.628 1.00 39.34 158 SER A CA 1
ATOM 748 C C . SER A 1 115 ? 21.301 22.911 6.671 1.00 37.29 158 SER A C 1
ATOM 749 O O . SER A 1 115 ? 20.078 22.923 6.472 1.00 36.43 158 SER A O 1
ATOM 752 N N . PHE A 1 116 ? 21.856 22.437 7.780 1.00 35.07 159 PHE A N 1
ATOM 753 C CA . PHE A 1 116 ? 21.076 21.732 8.788 1.00 36.64 159 PHE A CA 1
ATOM 754 C C . PHE A 1 116 ? 21.557 22.064 10.186 1.00 37.27 159 PHE A C 1
ATOM 755 O O . PHE A 1 116 ? 22.740 21.906 10.499 1.00 40.65 159 PHE A O 1
ATOM 763 N N . VAL A 1 117 ? 20.637 22.499 11.037 1.00 38.13 160 VAL A N 1
ATOM 764 C CA . VAL A 1 117 ? 20.956 22.705 12.446 1.00 38.12 160 VAL A CA 1
ATOM 765 C C . VAL A 1 117 ? 21.090 21.332 13.098 1.00 38.75 160 VAL A C 1
ATOM 766 O O . VAL A 1 117 ? 20.339 20.404 12.767 1.00 37.73 160 VAL A O 1
ATOM 770 N N . ASN A 1 118 ? 22.053 21.207 14.008 1.00 36.17 161 ASN A N 1
ATOM 771 C CA . ASN A 1 118 ? 22.300 19.965 14.725 1.00 38.09 161 ASN A CA 1
ATOM 772 C C . ASN A 1 118 ? 21.039 19.415 15.395 1.00 39.81 161 ASN A C 1
ATOM 773 O O . ASN A 1 118 ? 20.331 20.147 16.092 1.00 36.81 161 ASN A O 1
ATOM 778 N N . GLY A 1 119 ? 20.771 18.126 15.184 1.00 36.32 162 GLY A N 1
ATOM 779 C CA . GLY A 1 119 ? 19.563 17.492 15.723 1.00 38.08 162 GLY A CA 1
ATOM 780 C C . GLY A 1 119 ? 18.324 17.661 14.859 1.00 38.08 162 GLY A C 1
ATOM 781 O O . GLY A 1 119 ? 17.262 17.120 15.171 1.00 41.67 162 GLY A O 1
ATOM 782 N N . VAL A 1 120 ? 18.445 18.403 13.769 1.00 36.65 163 VAL A N 1
ATOM 783 C CA . VAL A 1 120 ? 17.277 18.718 12.932 1.00 37.65 163 VAL A CA 1
ATOM 784 C C . VAL A 1 120 ? 17.445 18.171 11.512 1.00 38.69 163 VAL A C 1
ATOM 785 O O . VAL A 1 120 ? 18.492 18.357 10.884 1.00 37.70 163 VAL A O 1
ATOM 789 N N . GLY A 1 121 ? 16.407 17.500 11.009 1.00 39.61 164 GLY A N 1
ATOM 790 C CA . GLY A 1 121 ? 16.441 16.911 9.666 1.00 36.68 164 GLY A CA 1
ATOM 791 C C . GLY A 1 121 ? 17.257 15.634 9.624 1.00 36.51 164 GLY A C 1
ATOM 792 O O . GLY A 1 121 ? 17.751 15.179 10.646 1.00 37.28 164 GLY A O 1
ATOM 793 N N . LEU A 1 122 ? 17.412 15.054 8.440 1.00 35.25 165 LEU A N 1
ATOM 794 C CA . LEU A 1 122 ? 18.138 13.799 8.308 1.00 35.37 165 LEU A CA 1
ATOM 795 C C . LEU A 1 122 ? 19.624 13.907 8.722 1.00 33.75 165 LEU A C 1
ATOM 796 O O . LEU A 1 122 ? 20.080 13.139 9.570 1.00 32.11 165 LEU A O 1
ATOM 801 N N . PRO A 1 123 ? 20.379 14.860 8.137 1.00 32.29 166 PRO A N 1
ATOM 802 C CA . PRO A 1 123 ? 21.778 14.992 8.566 1.00 33.58 166 PRO A CA 1
ATOM 803 C C . PRO A 1 123 ? 21.940 15.430 10.027 1.00 33.40 166 PRO A C 1
ATOM 804 O O . PRO A 1 123 ? 22.850 14.960 10.717 1.00 34.54 166 PRO A O 1
ATOM 808 N N . GLY A 1 124 ? 21.059 16.319 10.485 1.00 33.97 167 GLY A N 1
ATOM 809 C CA . GLY A 1 124 ? 21.104 16.832 11.857 1.00 33.14 167 GLY A CA 1
ATOM 810 C C . GLY A 1 124 ? 20.803 15.786 12.915 1.00 33.39 167 GLY A C 1
ATOM 811 O O . GLY A 1 124 ? 21.507 15.713 13.930 1.00 31.22 167 GLY A O 1
ATOM 812 N N . GLU A 1 125 ? 19.773 14.964 12.686 1.00 32.26 168 GLU A N 1
ATOM 813 C CA . GLU A 1 125 ? 19.492 13.851 13.606 1.00 34.44 168 GLU A CA 1
ATOM 814 C C . GLU A 1 125 ? 20.639 12.864 13.641 1.00 32.95 168 GLU A C 1
ATOM 815 O O . GLU A 1 125 ? 20.969 12.333 14.703 1.00 32.87 168 GLU A O 1
ATOM 821 N N . SER A 1 126 ? 21.238 12.605 12.479 1.00 31.52 169 SER A N 1
ATOM 822 C CA . SER A 1 126 ? 22.399 11.722 12.418 1.00 33.98 169 SER A CA 1
ATOM 823 C C . SER A 1 126 ? 23.566 12.246 13.273 1.00 34.42 169 SER A C 1
ATOM 824 O O . SER A 1 126 ? 24.147 11.512 14.085 1.00 33.33 169 SER A O 1
ATOM 827 N N . PHE A 1 127 ? 23.915 13.512 13.083 1.00 35.64 170 PHE A N 1
ATOM 828 C CA . PHE A 1 127 ? 25.054 14.062 13.816 1.00 36.88 170 PHE A CA 1
ATOM 829 C C . PHE A 1 127 ? 24.839 14.140 15.325 1.00 35.48 170 PHE A C 1
ATOM 830 O O . PHE A 1 127 ? 25.706 13.722 16.102 1.00 34.56 170 PHE A O 1
ATOM 838 N N . LEU A 1 128 ? 23.675 14.642 15.732 1.00 37.17 171 LEU A N 1
ATOM 839 C CA . LEU A 1 128 ? 23.400 14.896 17.152 1.00 38.26 171 LEU A CA 1
ATOM 840 C C . LEU A 1 128 ? 23.597 13.645 17.989 1.00 40.17 171 LEU A C 1
ATOM 841 O O . LEU A 1 128 ? 24.245 13.685 19.032 1.00 39.54 171 LEU A O 1
ATOM 846 N N . ASN A 1 129 ? 23.053 12.532 17.509 1.00 38.74 172 ASN A N 1
ATOM 847 C CA . ASN A 1 129 ? 23.126 11.281 18.239 1.00 38.83 172 ASN A CA 1
ATOM 848 C C . ASN A 1 129 ? 24.143 10.284 17.703 1.00 37.85 172 ASN A C 1
ATOM 849 O O . ASN A 1 129 ? 24.119 9.118 18.084 1.00 37.15 172 ASN A O 1
ATOM 854 N N . SER A 1 130 ? 25.035 10.755 16.831 1.00 36.35 173 SER A N 1
ATOM 855 C CA . SER A 1 130 ? 26.082 9.918 16.243 1.00 36.58 173 SER A CA 1
ATOM 856 C C . SER A 1 130 ? 25.514 8.649 15.604 1.00 35.37 173 SER A C 1
ATOM 857 O O . SER A 1 130 ? 26.039 7.550 15.805 1.00 34.52 173 SER A O 1
ATOM 860 N N . ARG A 1 131 ? 24.466 8.824 14.807 1.00 34.84 174 ARG A N 1
ATOM 861 C CA . ARG A 1 131 ? 23.669 7.712 14.301 1.00 35.92 174 ARG A CA 1
ATOM 862 C C . ARG A 1 131 ? 23.929 7.313 12.867 1.00 33.67 174 ARG A C 1
ATOM 863 O O . ARG A 1 131 ? 24.355 8.125 12.040 1.00 33.41 174 ARG A O 1
ATOM 871 N N . VAL A 1 132 ? 23.644 6.043 12.588 1.00 30.84 175 VAL A N 1
ATOM 872 C CA . VAL A 1 132 ? 23.431 5.562 11.232 1.00 29.81 175 VAL A CA 1
ATOM 873 C C . VAL A 1 132 ? 21.923 5.551 11.005 1.00 30.56 175 VAL A C 1
ATOM 874 O O . VAL A 1 132 ? 21.191 4.836 11.698 1.00 31.55 175 VAL A O 1
ATOM 878 N N . ILE A 1 133 ? 21.465 6.360 10.055 1.00 29.71 176 ILE A N 1
ATOM 879 C CA . ILE A 1 133 ? 20.062 6.403 9.676 1.00 30.64 176 ILE A CA 1
ATOM 880 C C . ILE A 1 133 ? 19.953 5.886 8.240 1.00 31.00 176 ILE A C 1
ATOM 881 O O . ILE A 1 133 ? 20.412 6.530 7.298 1.00 29.68 176 ILE A O 1
ATOM 886 N N . TRP A 1 134 ? 19.375 4.699 8.098 1.00 28.82 177 TRP A N 1
ATOM 887 C CA . TRP A 1 134 ? 19.337 4.007 6.809 1.00 28.72 177 TRP A CA 1
ATOM 888 C C . TRP A 1 134 ? 17.890 3.900 6.355 1.00 28.56 177 TRP A C 1
ATOM 889 O O . TRP A 1 134 ? 17.113 3.128 6.924 1.00 29.59 177 TRP A O 1
ATOM 900 N N . LEU A 1 135 ? 17.519 4.699 5.356 1.00 29.39 178 LEU A N 1
ATOM 901 C CA . LEU A 1 135 ? 16.140 4.727 4.847 1.00 29.75 178 LEU A CA 1
ATOM 902 C C . LEU A 1 135 ? 16.036 4.032 3.482 1.00 31.61 178 LEU A C 1
ATOM 903 O O . LEU A 1 135 ? 16.460 4.566 2.452 1.00 30.34 178 LEU A O 1
ATOM 908 N N . SER A 1 136 ? 15.474 2.830 3.488 1.00 31.25 179 SER A N 1
ATOM 909 C CA . SER A 1 136 ? 15.440 1.991 2.293 1.00 33.18 179 SER A CA 1
ATOM 910 C C . SER A 1 136 ? 14.000 1.797 1.835 1.00 33.58 179 SER A C 1
ATOM 911 O O . SER A 1 136 ? 13.203 1.159 2.525 1.00 33.88 179 SER A O 1
ATOM 914 N N . GLY A 1 137 ? 13.665 2.369 0.682 1.00 33.59 180 GLY A N 1
ATOM 915 C CA . GLY A 1 137 ? 12.325 2.261 0.122 1.00 34.62 180 GLY A CA 1
ATOM 916 C C . GLY A 1 137 ? 11.611 3.597 0.160 1.00 36.09 180 GLY A C 1
ATOM 917 O O . GLY A 1 137 ? 11.858 4.413 1.052 1.00 34.65 180 GLY A O 1
ATOM 918 N N . SER A 1 138 ? 10.732 3.830 -0.816 1.00 37.17 181 SER A N 1
ATOM 919 C CA . SER A 1 138 ? 9.996 5.094 -0.902 1.00 36.52 181 SER A CA 1
ATOM 920 C C . SER A 1 138 ? 9.238 5.419 0.377 1.00 34.77 181 SER A C 1
ATOM 921 O O . SER A 1 138 ? 9.252 6.557 0.835 1.00 34.52 181 SER A O 1
ATOM 924 N N . GLY A 1 139 ? 8.575 4.416 0.947 1.00 34.19 182 GLY A N 1
ATOM 925 C CA . GLY A 1 139 ? 7.838 4.585 2.198 1.00 35.57 182 GLY A CA 1
ATOM 926 C C . GLY A 1 139 ? 8.708 4.949 3.394 1.00 35.17 182 GLY A C 1
ATOM 927 O O . GLY A 1 139 ? 8.266 5.677 4.287 1.00 35.32 182 GLY A O 1
ATOM 928 N N . ALA A 1 140 ? 9.943 4.444 3.433 1.00 35.06 183 ALA A N 1
ATOM 929 C CA . ALA A 1 140 ? 10.873 4.833 4.512 1.00 34.51 183 ALA A CA 1
ATOM 930 C C . ALA A 1 140 ? 11.245 6.319 4.388 1.00 32.57 183 ALA A C 1
ATOM 931 O O . ALA A 1 140 ? 11.374 7.022 5.389 1.00 33.56 183 ALA A O 1
ATOM 933 N N . LEU A 1 141 ? 11.399 6.793 3.157 1.00 32.26 184 LEU A N 1
ATOM 934 C CA . LEU A 1 141 ? 11.710 8.206 2.928 1.00 33.40 184 LEU A CA 1
ATOM 935 C C . LEU A 1 141 ? 10.529 9.108 3.293 1.00 33.98 184 LEU A C 1
ATOM 936 O O . LEU A 1 141 ? 10.696 10.080 4.020 1.00 33.75 184 LEU A O 1
ATOM 941 N N . THR A 1 142 ? 9.336 8.782 2.801 1.00 34.06 185 THR A N 1
ATOM 942 C CA . THR A 1 142 ? 8.189 9.676 2.992 1.00 36.37 185 THR A CA 1
ATOM 943 C C . THR A 1 142 ? 7.644 9.617 4.412 1.00 37.25 185 THR A C 1
ATOM 944 O O . THR A 1 142 ? 6.930 10.520 4.844 1.00 39.19 185 THR A O 1
ATOM 948 N N . GLY A 1 143 ? 7.991 8.557 5.139 1.00 37.23 186 GLY A N 1
ATOM 949 C CA . GLY A 1 143 ? 7.516 8.391 6.510 1.00 36.49 186 GLY A CA 1
ATOM 950 C C . GLY A 1 143 ? 8.521 8.883 7.535 1.00 37.59 186 GLY A C 1
ATOM 951 O O . GLY A 1 143 ? 8.288 8.782 8.740 1.00 36.37 186 GLY A O 1
ATOM 952 N N . SER A 1 144 ? 9.636 9.436 7.059 1.00 36.31 187 SER A N 1
ATOM 953 C CA . SER A 1 144 ? 10.778 9.748 7.924 1.00 35.64 187 SER A CA 1
ATOM 954 C C . SER A 1 144 ? 10.578 11.036 8.726 1.00 37.15 187 SER A C 1
ATOM 955 O O . SER A 1 144 ? 11.249 11.258 9.742 1.00 37.58 187 SER A O 1
ATOM 958 N N . GLY A 1 145 ? 9.674 11.888 8.257 1.00 35.63 188 GLY A N 1
ATOM 959 C CA . GLY A 1 145 ? 9.498 13.217 8.838 1.00 36.76 188 GLY A CA 1
ATOM 960 C C . GLY A 1 145 ? 10.653 14.171 8.563 1.00 37.71 188 GLY A C 1
ATOM 961 O O . GLY A 1 145 ? 10.721 15.234 9.176 1.00 38.42 188 GLY A O 1
ATOM 962 N N . CYS A 1 146 ? 11.559 13.800 7.652 1.00 34.92 189 CYS A N 1
ATOM 963 C CA . CYS A 1 146 ? 12.676 14.681 7.253 1.00 36.74 189 CYS A CA 1
ATOM 964 C C . CYS A 1 146 ? 12.462 15.227 5.861 1.00 35.44 189 CYS A C 1
ATOM 965 O O . CYS A 1 146 ? 12.315 14.456 4.903 1.00 34.92 189 CYS A O 1
ATOM 968 N N . GLU A 1 147 ? 12.472 16.551 5.730 1.00 35.58 190 GLU A N 1
ATOM 969 C CA . GLU A 1 147 ? 12.139 17.161 4.440 1.00 37.30 190 GLU A CA 1
ATOM 970 C C . GLU A 1 147 ? 13.130 16.798 3.340 1.00 35.03 190 GLU A C 1
ATOM 971 O O . GLU A 1 147 ? 12.752 16.677 2.179 1.00 33.32 190 GLU A O 1
ATOM 977 N N . ARG A 1 148 ? 14.395 16.596 3.697 1.00 33.32 191 ARG A N 1
ATOM 978 C CA . ARG A 1 148 ? 15.369 16.187 2.695 1.00 33.23 191 ARG A CA 1
ATOM 979 C C . ARG A 1 148 ? 15.077 14.775 2.115 1.00 33.10 191 ARG A C 1
ATOM 980 O O . ARG A 1 148 ? 15.299 14.524 0.921 1.00 33.13 191 ARG A O 1
ATOM 988 N N . ALA A 1 149 ? 14.578 13.862 2.952 1.00 31.01 192 ALA A N 1
ATOM 989 C CA . ALA A 1 149 ? 14.160 12.543 2.468 1.00 31.33 192 ALA A CA 1
ATOM 990 C C . ALA A 1 149 ? 12.945 12.675 1.538 1.00 31.67 192 ALA A C 1
ATOM 991 O O . ALA A 1 149 ? 12.867 11.995 0.513 1.00 32.52 192 ALA A O 1
ATOM 993 N N . GLY A 1 150 ? 12.008 13.551 1.897 1.00 31.48 193 GLY A N 1
ATOM 994 C CA . GLY A 1 150 ? 10.845 13.839 1.037 1.00 32.54 193 GLY A CA 1
ATOM 995 C C . GLY A 1 150 ? 11.252 14.407 -0.306 1.00 31.82 193 GLY A C 1
ATOM 996 O O . GLY A 1 150 ? 10.717 14.021 -1.350 1.00 32.16 193 GLY A O 1
ATOM 997 N N . GLN A 1 151 ? 12.212 15.329 -0.281 1.00 32.56 194 GLN A N 1
ATOM 998 C CA . GLN A 1 151 ? 12.707 15.938 -1.510 1.00 32.37 194 GLN A CA 1
ATOM 999 C C . GLN A 1 151 ? 13.396 14.896 -2.396 1.00 32.86 194 GLN A C 1
ATOM 1000 O O . GLN A 1 151 ? 13.162 14.840 -3.603 1.00 33.17 194 GLN A O 1
ATOM 1006 N N . GLY A 1 152 ? 14.251 14.082 -1.790 1.00 31.16 195 GLY A N 1
ATOM 1007 C CA . GLY A 1 152 ? 14.966 13.047 -2.529 1.00 32.46 195 GLY A CA 1
ATOM 1008 C C . GLY A 1 152 ? 13.999 12.085 -3.194 1.00 30.71 195 GLY A C 1
ATOM 1009 O O . GLY A 1 152 ? 14.195 11.691 -4.336 1.00 30.60 195 GLY A O 1
ATOM 1010 N N . GLN A 1 153 ? 12.940 11.722 -2.476 1.00 31.53 196 GLN A N 1
ATOM 1011 C CA . GLN A 1 153 ? 11.927 10.822 -3.009 1.00 32.10 196 GLN A CA 1
ATOM 1012 C C . GLN A 1 153 ? 11.212 11.444 -4.220 1.00 33.44 196 GLN A C 1
ATOM 1013 O O . GLN A 1 153 ? 10.997 10.771 -5.238 1.00 33.93 196 GLN A O 1
ATOM 1019 N N . ILE A 1 154 ? 10.860 12.725 -4.117 1.00 33.81 197 ILE A N 1
ATOM 1020 C CA . ILE A 1 154 ? 10.317 13.467 -5.269 1.00 34.39 197 ILE A CA 1
ATOM 1021 C C . ILE A 1 154 ? 11.228 13.386 -6.500 1.00 35.31 197 ILE A C 1
ATOM 1022 O O . ILE A 1 154 ? 10.745 13.236 -7.621 1.00 35.58 197 ILE A O 1
ATOM 1027 N N . TYR A 1 155 ? 12.541 13.457 -6.295 1.00 35.72 198 TYR A N 1
ATOM 1028 C CA . TYR A 1 155 ? 13.479 13.373 -7.419 1.00 35.88 198 TYR A CA 1
ATOM 1029 C C . TYR A 1 155 ? 13.882 11.940 -7.796 1.00 36.23 198 TYR A C 1
ATOM 1030 O O . TYR A 1 155 ? 14.861 11.744 -8.506 1.00 37.02 198 TYR A O 1
ATOM 1039 N N . GLY A 1 156 ? 13.121 10.955 -7.322 1.00 33.67 199 GLY A N 1
ATOM 1040 C CA . GLY A 1 156 ? 13.287 9.566 -7.750 1.00 35.76 199 GLY A CA 1
ATOM 1041 C C . GLY A 1 156 ? 14.193 8.672 -6.904 1.00 35.84 199 GLY A C 1
ATOM 1042 O O . GLY A 1 156 ? 14.447 7.527 -7.278 1.00 34.72 199 GLY A O 1
ATOM 1043 N N . LEU A 1 157 ? 14.688 9.179 -5.777 1.00 33.31 200 LEU A N 1
ATOM 1044 C CA . LEU A 1 157 ? 15.507 8.347 -4.888 1.00 32.77 200 LEU A CA 1
ATOM 1045 C C . LEU A 1 157 ? 14.636 7.354 -4.123 1.00 32.48 200 LEU A C 1
ATOM 1046 O O . LEU A 1 157 ? 13.480 7.638 -3.819 1.00 33.12 200 LEU A O 1
ATOM 1051 N N . LYS A 1 158 ? 15.184 6.180 -3.835 1.00 31.54 201 LYS A N 1
ATOM 1052 C CA . LYS A 1 158 ? 14.456 5.167 -3.071 1.00 31.67 201 LYS A CA 1
ATOM 1053 C C . LYS A 1 158 ? 15.225 4.720 -1.837 1.00 30.90 201 LYS A C 1
ATOM 1054 O O . LYS A 1 158 ? 14.662 4.058 -0.970 1.00 30.84 201 LYS A O 1
ATOM 1060 N N . THR A 1 159 ? 16.512 5.054 -1.772 1.00 29.81 202 THR A N 1
ATOM 1061 C CA . THR A 1 159 ? 17.316 4.810 -0.567 1.00 30.29 202 THR A CA 1
ATOM 1062 C C . THR A 1 159 ? 18.106 6.070 -0.209 1.00 30.08 202 THR A C 1
ATOM 1063 O O . THR A 1 159 ? 18.783 6.626 -1.058 1.00 31.05 202 THR A O 1
ATOM 1067 N N . MET A 1 160 ? 18.014 6.514 1.042 1.00 29.85 203 MET A N 1
ATOM 1068 C CA . MET A 1 160 ? 18.881 7.588 1.544 1.00 30.61 203 MET A CA 1
ATOM 1069 C C . MET A 1 160 ? 19.503 7.199 2.878 1.00 29.03 203 MET A C 1
ATOM 1070 O O . MET A 1 160 ? 18.830 6.664 3.754 1.00 29.24 203 MET A O 1
ATOM 1075 N N . VAL A 1 161 ? 20.794 7.470 3.024 1.00 29.73 204 VAL A N 1
ATOM 1076 C CA . VAL A 1 161 ? 21.546 7.068 4.212 1.00 29.77 204 VAL A CA 1
ATOM 1077 C C . VAL A 1 161 ? 22.340 8.262 4.757 1.00 31.81 204 VAL A C 1
ATOM 1078 O O . VAL A 1 161 ? 22.956 8.992 3.981 1.00 32.24 204 VAL A O 1
ATOM 1082 N N . CYS A 1 162 ? 22.313 8.466 6.074 1.00 31.06 205 CYS A N 1
ATOM 1083 C CA . CYS A 1 162 ? 23.228 9.406 6.724 1.00 31.83 205 CYS A CA 1
ATOM 1084 C C . CYS A 1 162 ? 23.968 8.679 7.828 1.00 31.82 205 CYS A C 1
ATOM 1085 O O . CYS A 1 162 ? 23.355 7.976 8.648 1.00 31.99 205 CYS A O 1
ATOM 1088 N N . ILE A 1 163 ? 25.286 8.845 7.840 1.00 30.82 206 ILE A N 1
ATOM 1089 C CA . ILE A 1 163 ? 26.159 8.203 8.826 1.00 30.18 206 ILE A CA 1
ATOM 1090 C C . ILE A 1 163 ? 27.021 9.288 9.451 1.00 32.46 206 ILE A C 1
ATOM 1091 O O . ILE A 1 163 ? 27.754 9.993 8.748 1.00 31.01 206 ILE A O 1
ATOM 1096 N N . ALA A 1 164 ? 26.947 9.413 10.768 1.00 32.92 207 ALA A N 1
ATOM 1097 C CA . ALA A 1 164 ? 27.700 10.453 11.449 1.00 34.93 207 ALA A CA 1
ATOM 1098 C C . ALA A 1 164 ? 29.185 10.074 11.533 1.00 35.94 207 ALA A C 1
ATOM 1099 O O . ALA A 1 164 ? 29.529 8.935 11.828 1.00 34.04 207 ALA A O 1
ATOM 1101 N N . THR A 1 165 ? 30.056 11.034 11.235 1.00 36.50 208 THR A N 1
ATOM 1102 C CA . THR A 1 165 ? 31.490 10.836 11.387 1.00 36.51 208 THR A CA 1
ATOM 1103 C C . THR A 1 165 ? 32.013 11.865 12.396 1.00 38.88 208 THR A C 1
ATOM 1104 O O . THR A 1 165 ? 31.268 12.719 12.873 1.00 36.95 208 THR A O 1
ATOM 1108 N N . GLN A 1 166 ? 33.296 11.771 12.721 1.00 42.54 209 GLN A N 1
ATOM 1109 C CA . GLN A 1 166 ? 33.974 12.740 13.578 1.00 42.35 209 GLN A CA 1
ATOM 1110 C C . GLN A 1 166 ? 33.814 14.199 13.100 1.00 41.13 209 GLN A C 1
ATOM 1111 O O . GLN A 1 166 ? 33.584 15.100 13.905 1.00 40.72 209 GLN A O 1
ATOM 1117 N N . ASN A 1 167 ? 33.902 14.423 11.795 1.00 39.34 210 ASN A N 1
ATOM 1118 C CA . ASN A 1 167 ? 33.868 15.779 11.252 1.00 42.16 210 ASN A CA 1
ATOM 1119 C C . ASN A 1 167 ? 32.576 16.186 10.547 1.00 39.53 210 ASN A C 1
ATOM 1120 O O . ASN A 1 167 ? 32.522 17.242 9.927 1.00 38.69 210 ASN A O 1
ATOM 1125 N N . GLY A 1 168 ? 31.535 15.364 10.645 1.00 36.76 211 GLY A N 1
ATOM 1126 C CA . GLY A 1 168 ? 30.304 15.658 9.919 1.00 37.59 211 GLY A CA 1
ATOM 1127 C C . GLY A 1 168 ? 29.426 14.451 9.658 1.00 35.49 211 GLY A C 1
ATOM 1128 O O . GLY A 1 168 ? 29.337 13.546 10.493 1.00 35.55 211 GLY A O 1
ATOM 1129 N N . VAL A 1 169 ? 28.765 14.447 8.504 1.00 35.11 212 VAL A N 1
ATOM 1130 C CA . VAL A 1 169 ? 27.850 13.360 8.148 1.00 33.31 212 VAL A CA 1
ATOM 1131 C C . VAL A 1 169 ? 28.082 12.958 6.701 1.00 33.55 212 VAL A C 1
ATOM 1132 O O . VAL A 1 169 ? 28.054 13.802 5.819 1.00 34.19 212 VAL A O 1
ATOM 1136 N N . VAL A 1 170 ? 28.286 11.664 6.463 1.00 34.36 213 VAL A N 1
ATOM 1137 C CA . VAL A 1 170 ? 28.324 11.131 5.101 1.00 34.69 213 VAL A CA 1
ATOM 1138 C C . VAL A 1 170 ? 26.907 10.730 4.691 1.00 33.48 213 VAL A C 1
ATOM 1139 O O . VAL A 1 170 ? 26.236 9.984 5.408 1.00 31.92 213 VAL A O 1
ATOM 1143 N N . GLU A 1 171 ? 26.456 11.248 3.551 1.00 32.81 214 GLU A N 1
ATOM 1144 C CA . GLU A 1 171 ? 25.157 10.877 2.965 1.00 33.16 214 GLU A CA 1
ATOM 1145 C C . GLU A 1 171 ? 25.316 10.070 1.660 1.00 34.74 214 GLU A C 1
ATOM 1146 O O . GLU A 1 171 ? 26.128 10.422 0.799 1.00 34.60 214 GLU A O 1
ATOM 1152 N N . LEU A 1 172 ? 24.553 8.984 1.533 1.00 33.44 215 LEU A N 1
ATOM 1153 C CA . LEU A 1 172 ? 24.448 8.229 0.282 1.00 34.53 215 LEU A CA 1
ATOM 1154 C C . LEU A 1 172 ? 23.011 8.217 -0.237 1.00 33.82 215 LEU A C 1
ATOM 1155 O O . LEU A 1 172 ? 22.060 8.115 0.540 1.00 32.72 215 LEU A O 1
ATOM 1160 N N . GLY A 1 173 ? 22.858 8.304 -1.553 1.00 34.22 216 GLY A N 1
ATOM 1161 C CA . GLY A 1 173 ? 21.534 8.223 -2.173 1.00 33.27 216 GLY A CA 1
ATOM 1162 C C . GLY A 1 173 ? 21.540 7.303 -3.375 1.00 33.89 216 GLY A C 1
ATOM 1163 O O . GLY A 1 173 ? 22.540 7.175 -4.064 1.00 35.29 216 GLY A O 1
ATOM 1164 N N . SER A 1 174 ? 20.411 6.660 -3.627 1.00 35.24 217 SER A N 1
ATOM 1165 C CA . SER A 1 174 ? 20.281 5.768 -4.758 1.00 35.69 217 SER A CA 1
ATOM 1166 C C . SER A 1 174 ? 18.849 5.786 -5.250 1.00 36.61 217 SER A C 1
ATOM 1167 O O . SER A 1 174 ? 17.919 5.945 -4.462 1.00 35.04 217 SER A O 1
ATOM 1170 N N . SER A 1 175 ? 18.683 5.620 -6.557 1.00 38.70 218 SER A N 1
ATOM 1171 C CA . SER A 1 175 ? 17.361 5.448 -7.145 1.00 41.84 218 SER A CA 1
ATOM 1172 C C . SER A 1 175 ? 16.900 3.995 -7.021 1.00 39.88 218 SER A C 1
ATOM 1173 O O . SER A 1 175 ? 15.762 3.668 -7.338 1.00 39.68 218 SER A O 1
ATOM 1176 N N . GLU A 1 176 ? 17.783 3.129 -6.535 1.00 40.11 219 GLU A N 1
ATOM 1177 C CA . GLU A 1 176 ? 17.392 1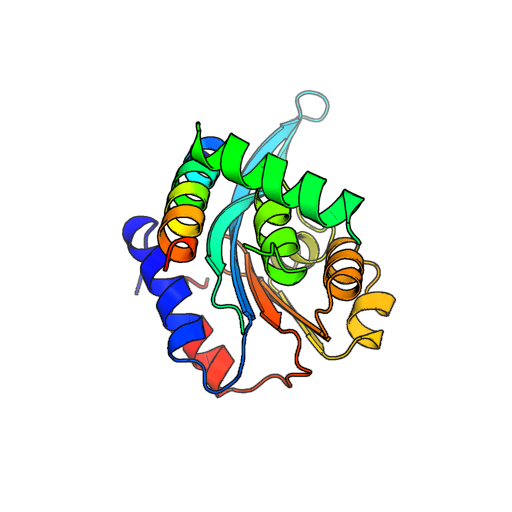.761 -6.202 1.00 41.58 219 GLU A CA 1
ATOM 1178 C C . GLU A 1 176 ? 17.111 1.564 -4.715 1.00 40.32 219 GLU A C 1
ATOM 1179 O O . GLU A 1 176 ? 17.549 2.357 -3.873 1.00 39.77 219 GLU A O 1
ATOM 1185 N N . VAL A 1 177 ? 16.359 0.511 -4.400 1.00 38.92 220 VAL A N 1
ATOM 1186 C CA . VAL A 1 177 ? 16.160 0.089 -3.018 1.00 38.58 220 VAL A CA 1
ATOM 1187 C C . VAL A 1 177 ? 17.377 -0.742 -2.603 1.00 38.35 220 VAL A C 1
ATOM 1188 O O . VAL A 1 177 ? 17.648 -1.788 -3.189 1.00 37.10 220 VAL A O 1
ATOM 1192 N N . ILE A 1 178 ? 18.127 -0.264 -1.617 1.00 35.44 221 ILE A N 1
ATOM 1193 C CA . ILE A 1 178 ? 19.352 -0.954 -1.214 1.00 34.72 221 ILE A CA 1
ATOM 1194 C C . ILE A 1 178 ? 19.347 -1.234 0.280 1.00 34.24 221 ILE A C 1
ATOM 1195 O O . ILE A 1 178 ? 19.214 -0.317 1.085 1.00 34.59 221 ILE A O 1
ATOM 1200 N N . SER A 1 179 ? 19.507 -2.503 0.648 1.00 34.36 222 SER A N 1
ATOM 1201 C CA . SER A 1 179 ? 19.629 -2.885 2.056 1.00 35.95 222 SER A CA 1
ATOM 1202 C C . SER A 1 179 ? 21.021 -2.608 2.598 1.00 34.49 222 SER A C 1
ATOM 1203 O O . SER A 1 179 ? 22.002 -2.575 1.841 1.00 35.52 222 SER A O 1
ATOM 1206 N N . GLN A 1 180 ? 21.112 -2.408 3.911 1.00 32.96 223 GLN A N 1
ATOM 1207 C CA . GLN A 1 180 ? 22.401 -2.127 4.539 1.00 33.74 223 GLN A CA 1
ATOM 1208 C C . GLN A 1 180 ? 23.315 -3.357 4.508 1.00 33.81 223 GLN A C 1
ATOM 1209 O O . GLN A 1 180 ? 22.997 -4.376 5.107 1.00 32.62 223 GLN A O 1
ATOM 1215 N N . SER A 1 181 ? 24.454 -3.243 3.830 1.00 35.72 224 SER A N 1
ATOM 1216 C CA . SER A 1 181 ? 25.420 -4.342 3.776 1.00 35.89 224 SER A CA 1
ATOM 1217 C C . SER A 1 181 ? 26.618 -4.042 4.662 1.00 35.92 224 SER A C 1
ATOM 1218 O O . SER A 1 181 ? 27.014 -2.883 4.818 1.00 34.29 224 SER A O 1
ATOM 1221 N N . SER A 1 182 ? 27.189 -5.080 5.262 1.00 35.89 225 SER A N 1
ATOM 1222 C CA . SER A 1 182 ? 28.393 -4.882 6.050 1.00 39.05 225 SER A CA 1
ATOM 1223 C C . SER A 1 182 ? 29.570 -4.461 5.172 1.00 39.21 225 SER A C 1
ATOM 1224 O O . SER A 1 182 ? 30.435 -3.724 5.628 1.00 38.55 225 SER A O 1
ATOM 1227 N N . ASP A 1 183 ? 29.570 -4.866 3.917 1.00 38.50 226 ASP A N 1
ATOM 1228 C CA . ASP A 1 183 ? 30.592 -4.415 2.990 1.00 41.81 226 ASP A CA 1
ATOM 1229 C C . ASP A 1 183 ? 30.629 -2.897 2.792 1.00 39.35 226 ASP A C 1
ATOM 1230 O O . ASP A 1 183 ? 31.664 -2.310 2.743 1.00 38.06 226 ASP A O 1
ATOM 1235 N N . LEU A 1 184 ? 29.479 -2.277 2.654 1.00 37.61 227 LEU A N 1
ATOM 1236 C CA . LEU A 1 184 ? 29.441 -0.853 2.478 1.00 35.48 227 LEU A CA 1
ATOM 1237 C C . LEU A 1 184 ? 29.881 -0.130 3.739 1.00 34.84 227 LEU A C 1
ATOM 1238 O O . LEU A 1 184 ? 30.636 0.779 3.702 1.00 34.72 227 LEU A O 1
ATOM 1243 N N . MET A 1 185 ? 29.404 -0.592 4.866 1.00 33.83 228 MET A N 1
ATOM 1244 C CA . MET A 1 185 ? 29.758 -0.012 6.130 1.00 35.04 228 MET A CA 1
ATOM 1245 C C . MET A 1 185 ? 31.230 -0.191 6.401 1.00 34.79 228 MET A C 1
ATOM 1246 O O . MET A 1 185 ? 31.831 0.629 6.99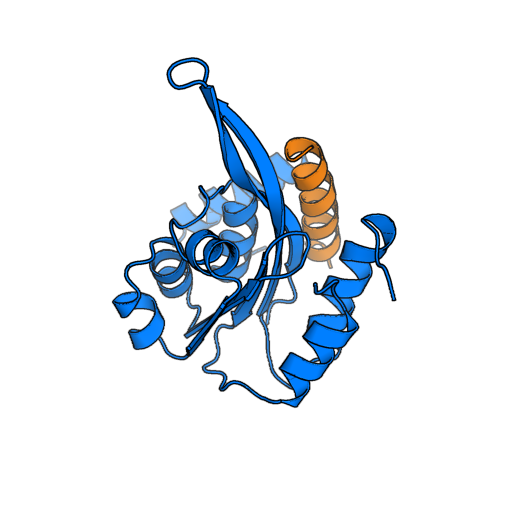2 1.00 32.11 228 MET A O 1
ATOM 1251 N N . HIS A 1 186 ? 31.797 -1.279 5.946 1.00 35.74 229 HIS A N 1
ATOM 1252 C CA . HIS A 1 186 ? 33.254 -1.477 6.056 1.00 37.53 229 HIS A CA 1
ATOM 1253 C C . HIS A 1 186 ? 34.021 -0.432 5.236 1.00 37.53 229 HIS A C 1
ATOM 1254 O O . HIS A 1 186 ? 35.012 0.132 5.710 1.00 38.40 229 HIS A O 1
ATOM 1261 N N . LYS A 1 187 ? 33.551 -0.157 4.021 1.00 37.82 230 LYS A N 1
ATOM 1262 C CA . LYS A 1 187 ? 34.147 0.903 3.197 1.00 39.57 230 LYS A CA 1
ATOM 1263 C C . LYS A 1 187 ? 34.015 2.284 3.846 1.00 40.51 230 LYS A C 1
ATOM 1264 O O . LYS A 1 187 ? 34.980 3.041 3.867 1.00 38.39 230 LYS A O 1
ATOM 1270 N N . VAL A 1 188 ? 32.830 2.601 4.379 1.00 39.06 231 VAL A N 1
ATOM 1271 C CA . VAL A 1 188 ? 32.598 3.884 5.065 1.00 38.32 231 VAL A CA 1
ATOM 1272 C C . VAL A 1 188 ? 33.602 4.037 6.205 1.00 39.30 231 VAL A C 1
ATOM 1273 O O . VAL A 1 188 ? 34.229 5.096 6.364 1.00 39.22 231 VAL A O 1
ATOM 1277 N N . ASN A 1 189 ? 33.755 2.966 6.982 1.00 39.18 232 ASN A N 1
ATOM 1278 C CA . ASN A 1 189 ? 34.650 2.959 8.128 1.00 40.98 232 ASN A CA 1
ATOM 1279 C C . ASN A 1 189 ? 36.111 3.163 7.731 1.00 43.09 232 ASN A C 1
ATOM 1280 O O . ASN A 1 189 ? 36.876 3.762 8.479 1.00 44.04 232 ASN A O 1
ATOM 1285 N N . ASN A 1 190 ? 36.493 2.656 6.563 1.00 42.58 233 ASN A N 1
ATOM 1286 C CA . ASN A 1 190 ? 37.864 2.818 6.081 1.00 44.89 233 ASN A CA 1
ATOM 1287 C C . ASN A 1 190 ? 38.133 4.161 5.397 1.00 44.52 233 ASN A C 1
ATOM 1288 O O . ASN A 1 190 ? 39.286 4.486 5.098 1.00 44.64 233 ASN A O 1
ATOM 1293 N N . LEU A 1 191 ? 37.081 4.943 5.155 1.00 41.67 234 LEU A N 1
ATOM 1294 C CA . LEU A 1 191 ? 37.219 6.169 4.371 1.00 39.57 234 LEU A CA 1
ATOM 1295 C C . LEU A 1 191 ? 36.930 7.470 5.121 1.00 39.99 234 LEU A C 1
ATOM 1296 O O . LEU A 1 191 ? 37.022 8.544 4.535 1.00 37.70 234 LEU A O 1
ATOM 1301 N N . PHE A 1 192 ? 36.567 7.385 6.399 1.00 38.43 235 PHE A N 1
ATOM 1302 C CA . PHE A 1 192 ? 36.243 8.588 7.172 1.00 38.70 235 PHE A CA 1
ATOM 1303 C C . PHE A 1 192 ? 36.747 8.456 8.600 1.00 39.14 235 PHE A C 1
ATOM 1304 O O . PHE A 1 192 ? 37.142 7.372 9.011 1.00 40.99 235 PHE A O 1
ATOM 1312 N N . ASN A 1 193 ? 36.757 9.561 9.340 1.00 42.25 236 ASN A N 1
ATOM 1313 C CA . ASN A 1 193 ? 37.247 9.575 10.722 1.00 43.34 236 ASN A CA 1
ATOM 1314 C C . ASN A 1 193 ? 36.129 9.289 11.731 1.00 45.64 236 ASN A C 1
ATOM 1315 O O . ASN A 1 193 ? 35.040 9.860 11.623 1.00 43.66 236 ASN A O 1
ATOM 1320 N N . PHE A 1 194 ? 36.405 8.427 12.711 1.00 45.44 237 PHE A N 1
ATOM 1321 C CA . PHE A 1 194 ? 35.438 8.104 13.769 1.00 52.05 237 PHE A CA 1
ATOM 1322 C C . PHE A 1 194 ? 36.047 8.207 15.164 1.00 57.45 237 PHE A C 1
ATOM 1323 O O . PHE A 1 194 ? 37.192 7.808 15.375 1.00 62.25 237 PHE A O 1
ATOM 1331 N N . ASN A 1 195 ? 35.276 8.740 16.109 1.00 62.65 238 ASN A N 1
ATOM 1332 C CA . ASN A 1 195 ? 35.740 8.900 17.487 1.00 67.98 238 ASN A CA 1
ATOM 1333 C C . ASN A 1 195 ? 35.872 7.592 18.253 1.00 71.62 238 ASN A C 1
ATOM 1334 O O . ASN A 1 195 ? 36.895 6.913 18.166 1.00 75.20 238 ASN A O 1
ATOM 1339 N N . SER B 2 1 ? 35.630 27.222 4.296 1.00 76.49 218 SER B N 1
ATOM 1340 C CA . SER B 2 1 ? 34.339 27.954 4.157 1.00 74.73 218 SER B CA 1
ATOM 1341 C C . SER B 2 1 ? 33.422 27.279 3.144 1.00 73.73 218 SER B C 1
ATOM 1342 O O . SER B 2 1 ? 33.876 26.732 2.135 1.00 71.20 218 SER B O 1
ATOM 1345 N N . VAL B 2 2 ? 32.123 27.356 3.405 1.00 72.03 219 VAL B N 1
ATOM 1346 C CA . VAL B 2 2 ? 31.133 26.681 2.568 1.00 70.37 219 VAL B CA 1
ATOM 1347 C C . VAL B 2 2 ? 31.086 27.194 1.116 1.00 71.19 219 VAL B C 1
ATOM 1348 O O . VAL B 2 2 ? 31.013 26.379 0.193 1.00 69.86 219 VAL B O 1
ATOM 1352 N N . PRO B 2 3 ? 31.125 28.534 0.902 1.00 71.80 220 PRO B N 1
ATOM 1353 C CA . PRO B 2 3 ? 30.981 29.027 -0.485 1.00 71.60 220 PRO B CA 1
ATOM 1354 C C . PRO B 2 3 ? 32.048 28.562 -1.491 1.00 70.34 220 PRO B C 1
ATOM 1355 O O . PRO B 2 3 ? 31.729 28.374 -2.660 1.00 70.92 220 PRO B O 1
ATOM 1359 N N . GLN B 2 4 ? 33.281 28.378 -1.038 1.00 69.97 221 GLN B N 1
ATOM 1360 C CA . GLN B 2 4 ? 34.361 27.928 -1.904 1.00 70.71 221 GLN B CA 1
ATOM 1361 C C . GLN B 2 4 ? 34.333 26.414 -2.009 1.00 67.59 221 GLN B C 1
ATOM 1362 O O . GLN B 2 4 ? 34.674 25.839 -3.048 1.00 64.28 221 GLN B O 1
ATOM 1368 N N . ALA B 2 5 ? 33.898 25.778 -0.924 1.00 65.23 222 ALA B N 1
ATOM 1369 C CA . ALA B 2 5 ? 33.584 24.354 -0.939 1.00 63.65 222 ALA B CA 1
ATOM 1370 C C . ALA B 2 5 ? 32.523 24.090 -2.007 1.00 60.99 222 ALA B C 1
ATOM 1371 O O . ALA B 2 5 ? 32.668 23.179 -2.820 1.00 57.37 222 ALA B O 1
ATOM 1373 N N . ARG B 2 6 ? 31.476 24.913 -2.022 1.00 61.01 223 ARG B N 1
ATOM 1374 C CA . ARG B 2 6 ? 30.474 24.843 -3.084 1.00 63.77 223 ARG B CA 1
ATOM 1375 C C . ARG B 2 6 ? 31.098 25.034 -4.471 1.00 62.89 223 ARG B C 1
ATOM 1376 O O . ARG B 2 6 ? 30.834 24.255 -5.389 1.00 62.36 223 ARG B O 1
ATOM 1384 N N . LYS B 2 7 ? 31.927 26.065 -4.615 1.00 64.13 224 LYS B N 1
ATOM 1385 C CA . LYS B 2 7 ? 32.495 26.408 -5.913 1.00 61.80 224 LYS B CA 1
ATOM 1386 C C . LYS B 2 7 ? 33.366 25.288 -6.415 1.00 59.00 224 LYS B C 1
ATOM 1387 O O . LYS B 2 7 ? 33.222 24.840 -7.552 1.00 58.14 224 LYS B O 1
ATOM 1393 N N . ALA B 2 8 ? 34.246 24.812 -5.545 1.00 57.54 225 ALA B N 1
ATOM 1394 C CA . ALA B 2 8 ? 35.100 23.686 -5.873 1.00 55.06 225 ALA B CA 1
ATOM 1395 C C . ALA B 2 8 ? 34.286 22.484 -6.350 1.00 54.09 225 ALA B C 1
ATOM 1396 O O . ALA B 2 8 ? 34.598 21.897 -7.389 1.00 53.22 225 ALA B O 1
ATOM 1398 N N . SER B 2 9 ? 33.245 22.123 -5.593 1.00 49.85 226 SER B N 1
ATOM 1399 C CA . SER B 2 9 ? 32.409 20.967 -5.934 1.00 47.45 226 SER B CA 1
ATOM 1400 C C . SER B 2 9 ? 31.659 21.202 -7.236 1.00 46.41 226 SER B C 1
ATOM 1401 O O . SER B 2 9 ? 31.595 20.320 -8.096 1.00 46.28 226 SER B O 1
ATOM 1404 N N . LEU B 2 10 ? 31.095 22.399 -7.369 1.00 48.87 227 LEU B N 1
ATOM 1405 C CA . LEU B 2 10 ? 30.384 22.812 -8.574 1.00 53.17 227 LEU B CA 1
ATOM 1406 C C . LEU B 2 10 ? 31.266 22.683 -9.819 1.00 54.58 227 LEU B C 1
ATOM 1407 O O . LEU B 2 10 ? 30.828 22.165 -10.855 1.00 54.96 227 LEU B O 1
ATOM 1412 N N . ALA B 2 11 ? 32.508 23.152 -9.700 1.00 56.70 228 ALA B N 1
ATOM 1413 C CA . ALA B 2 11 ? 33.489 23.084 -10.785 1.00 57.03 228 ALA B CA 1
ATOM 1414 C C . ALA B 2 11 ? 33.662 21.649 -11.271 1.00 58.61 228 ALA B C 1
ATOM 1415 O O . ALA B 2 11 ? 33.499 21.361 -12.460 1.00 58.70 228 ALA B O 1
ATOM 1417 N N . ARG B 2 12 ? 33.976 20.760 -10.330 1.00 57.59 229 ARG B N 1
ATOM 1418 C CA . ARG B 2 12 ? 34.160 19.351 -10.623 1.00 58.13 229 ARG B CA 1
ATOM 1419 C C . ARG B 2 12 ? 32.941 18.721 -11.272 1.00 58.22 229 ARG B C 1
ATOM 1420 O O . ARG B 2 12 ? 33.087 17.957 -12.216 1.00 55.35 229 ARG B O 1
ATOM 1428 N N . PHE B 2 13 ? 31.752 19.025 -10.747 1.00 59.31 230 PHE B N 1
ATOM 1429 C CA . PHE B 2 13 ? 30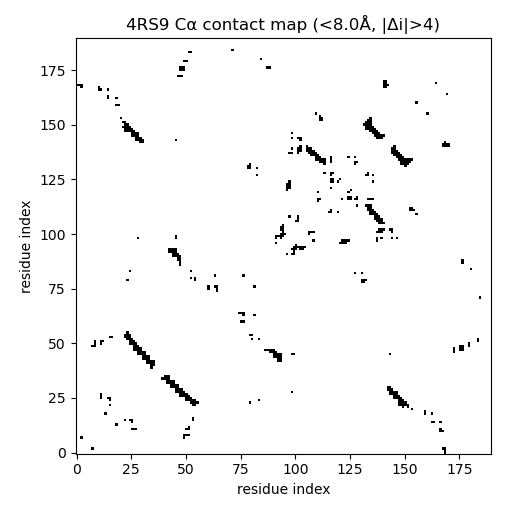.497 18.471 -11.262 1.00 59.72 230 PHE B CA 1
ATOM 1430 C C . PHE B 2 13 ? 30.238 18.917 -12.699 1.00 60.36 230 PHE B C 1
ATOM 1431 O O . PHE B 2 13 ? 29.906 18.104 -13.558 1.00 59.52 230 PHE B O 1
ATOM 1439 N N . LEU B 2 14 ? 30.379 20.214 -12.948 1.00 62.40 231 LEU B N 1
ATOM 1440 C CA . LEU B 2 14 ? 30.211 20.756 -14.298 1.00 66.93 231 LEU B CA 1
ATOM 1441 C C . LEU B 2 14 ? 31.220 20.155 -15.286 1.00 67.78 231 LEU B C 1
ATOM 1442 O O . LEU B 2 14 ? 30.845 19.700 -16.376 1.00 65.63 231 LEU B O 1
ATOM 1447 N N . GLU B 2 15 ? 32.491 20.132 -14.884 1.00 70.49 232 GLU B N 1
ATOM 1448 C CA . GLU B 2 15 ? 33.559 19.556 -15.707 1.00 73.75 232 GLU B CA 1
ATOM 1449 C C . GLU B 2 15 ? 33.311 18.080 -16.028 1.00 74.90 232 GLU B C 1
ATOM 1450 O O . GLU B 2 15 ? 33.574 17.629 -17.132 1.00 76.95 232 GLU B O 1
ATOM 1456 N N . LYS B 2 16 ? 32.797 17.333 -15.061 1.00 75.66 233 LYS B N 1
ATOM 1457 C CA . LYS B 2 16 ? 32.610 15.902 -15.236 1.00 76.39 233 LYS B CA 1
ATOM 1458 C C . LYS B 2 16 ? 31.360 15.608 -16.064 1.00 77.36 233 LYS B C 1
ATOM 1459 O O . LYS B 2 16 ? 31.226 14.531 -16.648 1.00 77.68 233 LYS B O 1
ATOM 1465 N N . ARG B 2 17 ? 30.457 16.582 -16.126 1.00 78.40 234 ARG B N 1
ATOM 1466 C CA . ARG B 2 17 ? 29.223 16.439 -16.890 1.00 79.43 234 ARG B CA 1
ATOM 1467 C C . ARG B 2 17 ? 29.469 16.512 -18.395 1.00 82.32 234 ARG B C 1
ATOM 1468 O O . ARG B 2 17 ? 28.861 15.756 -19.154 1.00 83.24 234 ARG B O 1
ATOM 1476 N N . LYS B 2 18 ? 30.359 17.412 -18.815 1.00 87.14 235 LYS B N 1
ATOM 1477 C CA . LYS B 2 18 ? 30.666 17.606 -20.243 1.00 91.35 235 LYS B CA 1
ATOM 1478 C C . LYS B 2 18 ? 31.064 16.297 -20.935 1.00 94.46 235 LYS B C 1
ATOM 1479 O O . LYS B 2 18 ? 31.016 16.191 -22.162 1.00 96.33 235 LYS B O 1
ATOM 1485 N N . GLU B 2 19 ? 31.448 15.310 -20.131 1.00 97.38 236 GLU B N 1
ATOM 1486 C CA . GLU B 2 19 ? 31.810 13.982 -20.612 1.00 98.31 236 GLU B CA 1
ATOM 1487 C C . GLU B 2 19 ? 30.573 13.110 -20.773 1.00 97.04 236 GLU B C 1
ATOM 1488 O O . GLU B 2 19 ? 29.775 13.326 -21.680 1.00 96.38 236 GLU B O 1
#